Protein AF-A0AAD7XRR0-F1 (afdb_monomer_lite)

Sequence (196 aa):
MVDIEETHEAACRSGLSHYLEGDRVVFTRVGLLARGKCCGAGCRHCPYESVPAADPSFLVDTCVSPATVLFFSGGKDSFLALRKLQRQGRNVILLTTFDGNSRTIAHQEVDVEKVVRQATALGVGLVGVPLQRADGEGYVSRIRRGLECVRRRGVDVMALAFGDLHLADIKAWRDKDLAVLGLPLEYPIFHDTPGR

Secondary structure (DSSP, 8-state):
---HHHHHHHHHHTT-SEEEETTEEEE-HHHHHTTSS--SS--TT-TTT---TTS-EEEE----SSEEEEE--SSHHHHHHHHHHHHTT--EEEEEEEETTT-EETTTTEEHHHHHHHHHHHT--EEEEEE-SSS---HHHHHHHHHHHHHHTT--EEEEEE--SS-HHHHHHHHHHTGGG-S-EE-TTTT--S--

InterPro domains:
  IPR014729 Rossmann-like alpha/beta/alpha sandwich fold [G3DSA:3.40.50.620] (64-195)
  IPR040807 Protein of unknown function DUF5522 [PF17653] (7-50)
  IPR060003 Diphthamide synthase, N-terminal domain [PF01902] (69-176)

Foldseek 3Di:
DDDPVVVLVVCVVVLHQWDDDDPDTAGHCSVLVVVVDDPLPQHPHHVQPCPHLQAKAKLPPDADAQAEEEEDPPDPLSVVLVVLCVVVVGQYAYEFEAASPPCHGPPDRHHVVSVSVVCVVVVHIYMYQHDYPPPPDDPLNSVLRSVVNNVVVVYNHAAYEYSDAACVVVVVVCVPPNVVVVHHYHYSRHVPDPDD

Radius of gyration: 19.3 Å; chains: 1; bounding box: 39×37×67 Å

Organism: NCBI:txid2483200

Structure (mmCIF, N/CA/C/O backbone):
data_AF-A0AAD7XRR0-F1
#
_entry.id   AF-A0AAD7XRR0-F1
#
loop_
_atom_site.group_PDB
_atom_site.id
_atom_site.type_symbol
_atom_site.label_atom_id
_atom_site.label_alt_id
_atom_site.label_comp_id
_atom_site.label_asym_id
_atom_site.label_entity_id
_atom_site.label_seq_id
_atom_site.pdbx_PDB_ins_code
_atom_site.Cartn_x
_atom_site.Cartn_y
_atom_site.Cartn_z
_atom_site.occupancy
_atom_site.B_iso_or_equiv
_atom_site.auth_seq_id
_atom_site.auth_comp_id
_atom_site.auth_asym_id
_atom_site.auth_atom_id
_atom_site.pdbx_PDB_model_num
ATOM 1 N N . MET A 1 1 ? 10.191 -0.474 -41.203 1.00 54.53 1 MET A N 1
ATOM 2 C CA . MET A 1 1 ? 10.328 -0.378 -39.736 1.00 54.53 1 MET A CA 1
ATOM 3 C C . MET A 1 1 ? 9.714 -1.655 -39.191 1.00 54.53 1 MET A C 1
ATOM 5 O O . MET A 1 1 ? 8.591 -1.940 -39.577 1.00 54.53 1 MET A O 1
ATOM 9 N N . VAL A 1 2 ? 10.476 -2.488 -38.479 1.00 68.06 2 VAL A N 1
ATOM 10 C CA . VAL A 1 2 ? 9.957 -3.761 -37.947 1.00 68.06 2 VAL A CA 1
ATOM 11 C C . VAL A 1 2 ? 8.970 -3.433 -36.834 1.00 68.06 2 VAL A C 1
ATOM 13 O O . VAL A 1 2 ? 9.317 -2.666 -35.935 1.00 68.06 2 VAL A O 1
ATOM 16 N N . ASP A 1 3 ? 7.754 -3.967 -36.917 1.00 86.31 3 ASP A N 1
ATOM 17 C CA . ASP A 1 3 ? 6.781 -3.837 -35.840 1.00 86.31 3 ASP A CA 1
ATOM 18 C C . ASP A 1 3 ? 7.238 -4.712 -34.665 1.00 86.31 3 ASP A C 1
ATOM 20 O O . ASP A 1 3 ? 7.289 -5.946 -34.735 1.00 86.31 3 ASP A O 1
ATOM 24 N N . ILE A 1 4 ? 7.659 -4.035 -33.599 1.00 86.69 4 ILE A N 1
ATOM 25 C CA . ILE A 1 4 ? 8.152 -4.648 -32.366 1.00 86.69 4 ILE A CA 1
ATOM 26 C C . ILE A 1 4 ? 7.065 -5.522 -31.737 1.00 86.69 4 ILE A C 1
ATOM 28 O O . ILE A 1 4 ? 7.378 -6.602 -31.237 1.00 86.69 4 ILE A O 1
ATOM 32 N N . GLU A 1 5 ? 5.809 -5.080 -31.782 1.00 84.81 5 GLU A N 1
ATOM 33 C CA . GLU A 1 5 ? 4.691 -5.776 -31.154 1.00 84.81 5 GLU A CA 1
ATOM 34 C C . GLU A 1 5 ? 4.333 -7.035 -31.943 1.00 84.81 5 GLU A C 1
ATOM 36 O O . GLU A 1 5 ? 4.194 -8.117 -31.375 1.00 84.81 5 GLU A O 1
ATOM 41 N N . GLU A 1 6 ? 4.296 -6.938 -33.272 1.00 92.38 6 GLU A N 1
ATOM 42 C CA . GLU A 1 6 ? 4.045 -8.095 -34.132 1.00 92.38 6 GLU A CA 1
ATOM 43 C C . GLU A 1 6 ? 5.146 -9.158 -33.993 1.00 92.38 6 GLU A C 1
ATOM 45 O O . GLU A 1 6 ? 4.861 -10.356 -33.874 1.00 92.38 6 GLU A O 1
ATOM 50 N N . THR A 1 7 ? 6.408 -8.720 -33.939 1.00 93.06 7 THR A N 1
ATOM 51 C CA . THR A 1 7 ? 7.570 -9.602 -33.753 1.00 93.06 7 THR A CA 1
ATOM 52 C C . THR A 1 7 ? 7.526 -10.287 -32.389 1.00 93.06 7 THR A C 1
ATOM 54 O O . THR A 1 7 ? 7.745 -11.499 -32.286 1.00 93.06 7 THR A O 1
ATOM 57 N N . HIS A 1 8 ? 7.193 -9.531 -31.341 1.00 92.25 8 HIS A N 1
ATOM 58 C CA . HIS A 1 8 ? 7.018 -10.059 -29.996 1.00 92.25 8 HIS A CA 1
ATOM 59 C C . HIS A 1 8 ? 5.907 -11.115 -29.943 1.00 92.25 8 HIS A C 1
ATOM 61 O O . HIS A 1 8 ? 6.114 -12.216 -29.425 1.00 92.25 8 HIS A O 1
ATOM 67 N N . GLU A 1 9 ? 4.738 -10.804 -30.501 1.00 92.38 9 GLU A N 1
ATOM 68 C CA . GLU A 1 9 ? 3.588 -11.700 -30.526 1.00 92.38 9 GLU A CA 1
ATOM 69 C C . GLU A 1 9 ? 3.867 -12.979 -31.324 1.00 92.38 9 GLU A C 1
ATOM 71 O O . GLU A 1 9 ? 3.506 -14.075 -30.889 1.00 92.38 9 GLU A O 1
ATOM 76 N N . ALA A 1 10 ? 4.571 -12.884 -32.454 1.00 94.69 10 ALA A N 1
ATOM 77 C CA . ALA A 1 10 ? 4.990 -14.047 -33.234 1.00 94.69 10 ALA A CA 1
ATOM 78 C C . ALA A 1 10 ? 5.954 -14.958 -32.452 1.00 94.69 10 ALA A C 1
ATOM 80 O O . ALA A 1 10 ? 5.784 -16.183 -32.446 1.00 94.69 10 ALA A O 1
ATOM 81 N N . ALA A 1 11 ? 6.920 -14.371 -31.740 1.00 94.75 11 ALA A N 1
ATOM 82 C CA . ALA A 1 11 ? 7.848 -15.114 -30.893 1.00 94.75 11 ALA A CA 1
ATOM 83 C C . ALA A 1 11 ? 7.123 -15.800 -29.722 1.00 94.75 11 ALA A C 1
ATOM 85 O O . ALA A 1 11 ? 7.401 -16.961 -29.418 1.00 94.75 11 ALA A O 1
ATOM 86 N N . CYS A 1 12 ? 6.140 -15.127 -29.115 1.00 91.56 12 CYS A N 1
ATOM 87 C CA . CYS A 1 12 ? 5.323 -15.693 -28.042 1.00 91.56 12 CYS A CA 1
ATOM 88 C C . CYS A 1 12 ? 4.423 -16.834 -28.522 1.00 91.56 12 CYS A C 1
ATOM 90 O O . CYS A 1 12 ? 4.375 -17.873 -27.865 1.00 91.56 12 CYS A O 1
ATOM 92 N N . ARG A 1 13 ? 3.755 -16.686 -29.676 1.00 95.62 13 ARG A N 1
ATOM 93 C CA . ARG A 1 13 ? 2.960 -17.766 -30.291 1.00 95.62 13 ARG A CA 1
ATOM 94 C C . ARG A 1 13 ? 3.806 -18.996 -30.609 1.00 95.62 13 ARG A C 1
ATOM 96 O O . ARG A 1 13 ? 3.322 -20.114 -30.495 1.00 95.62 13 ARG A O 1
ATOM 103 N N . SER A 1 14 ? 5.069 -18.780 -30.962 1.00 96.06 14 SER A N 1
ATOM 104 C CA . SER A 1 14 ? 6.036 -19.846 -31.241 1.00 96.06 14 SER A CA 1
ATOM 105 C C . SER A 1 14 ? 6.684 -20.434 -29.978 1.00 96.06 14 SER A C 1
ATOM 107 O O . SER A 1 14 ? 7.539 -21.309 -30.082 1.00 96.06 14 SER A O 1
ATOM 109 N N . GLY A 1 15 ? 6.321 -19.952 -28.783 1.00 93.94 15 GLY A N 1
ATOM 110 C CA . GLY A 1 15 ? 6.866 -20.430 -27.509 1.00 93.94 15 GLY A CA 1
ATOM 111 C C . GLY A 1 15 ? 8.336 -20.069 -27.265 1.00 93.94 15 GLY A C 1
ATOM 112 O O . GLY A 1 15 ? 8.966 -20.630 -26.370 1.00 93.94 15 GLY A O 1
ATOM 113 N N . LEU A 1 16 ? 8.906 -19.141 -28.039 1.00 96.06 16 LEU A N 1
ATOM 114 C CA . LEU A 1 16 ? 10.298 -18.728 -27.883 1.00 96.06 16 LEU A CA 1
ATOM 115 C C . LEU A 1 16 ? 10.475 -17.914 -26.603 1.00 96.06 16 LEU A C 1
ATOM 117 O O . LEU A 1 16 ? 9.620 -17.101 -26.255 1.00 96.06 16 LEU A O 1
ATOM 121 N N . SER A 1 17 ? 11.612 -18.081 -25.923 1.00 93.12 17 SER A N 1
ATOM 122 C CA . SER A 1 17 ? 11.943 -17.317 -24.711 1.00 93.12 17 SER A CA 1
ATOM 123 C C . SER A 1 17 ? 12.489 -15.911 -24.999 1.00 93.12 17 SER A C 1
ATOM 125 O O . SER A 1 17 ? 12.484 -15.050 -24.118 1.00 93.12 17 SER A O 1
ATOM 127 N N . HIS A 1 18 ? 12.964 -15.667 -26.220 1.00 93.94 18 HIS A N 1
ATOM 128 C CA . HIS A 1 18 ? 13.522 -14.396 -26.678 1.00 93.94 18 HIS A CA 1
ATOM 129 C C . HIS A 1 18 ? 13.483 -14.300 -28.211 1.00 93.94 18 HIS A C 1
ATOM 131 O O . HIS A 1 18 ? 13.309 -15.309 -28.893 1.00 93.94 18 HIS A O 1
ATOM 137 N N . TYR A 1 19 ? 13.672 -13.093 -28.740 1.00 93.81 19 TYR A N 1
ATOM 138 C CA . TYR A 1 19 ? 13.934 -12.816 -30.154 1.00 93.81 19 TYR A CA 1
ATOM 139 C C . TYR A 1 19 ? 15.074 -11.796 -30.292 1.00 93.81 19 TYR A C 1
ATOM 141 O O . TYR A 1 19 ? 15.467 -11.157 -29.312 1.00 93.81 19 TYR A O 1
ATOM 149 N N . LEU A 1 20 ? 15.632 -11.671 -31.499 1.00 92.62 20 LEU A N 1
ATOM 150 C CA . LEU A 1 20 ? 16.696 -10.712 -31.795 1.00 92.62 20 LEU A CA 1
ATOM 151 C C . LEU A 1 20 ? 16.113 -9.428 -32.393 1.00 92.62 20 LEU A C 1
ATOM 153 O O . LEU A 1 20 ? 15.348 -9.475 -33.354 1.00 92.62 20 LEU A O 1
ATOM 157 N N . GLU A 1 21 ? 16.503 -8.284 -31.837 1.00 88.94 21 GLU A N 1
ATOM 158 C CA . GLU A 1 21 ? 16.214 -6.946 -32.360 1.00 88.94 21 GLU A CA 1
ATOM 159 C C . GLU A 1 21 ? 17.556 -6.272 -32.678 1.00 88.94 21 GLU A C 1
ATOM 161 O O . GLU A 1 21 ? 18.181 -5.658 -31.812 1.00 88.94 21 GLU A O 1
ATOM 166 N N . GLY A 1 22 ? 18.042 -6.446 -33.911 1.00 87.62 22 GLY A N 1
ATOM 167 C CA . GLY A 1 22 ? 19.401 -6.043 -34.278 1.00 87.62 22 GLY A CA 1
ATOM 168 C C . GLY A 1 22 ? 20.449 -6.865 -33.522 1.00 87.62 22 GLY A C 1
ATOM 169 O O . GLY A 1 22 ? 20.475 -8.088 -33.627 1.00 87.62 22 GLY A O 1
ATOM 170 N N . ASP A 1 23 ? 21.300 -6.192 -32.752 1.00 90.19 23 ASP A N 1
ATOM 171 C CA . ASP A 1 23 ? 22.326 -6.781 -31.883 1.00 90.19 23 ASP A CA 1
ATOM 172 C C . ASP A 1 23 ? 21.809 -7.132 -30.473 1.00 90.19 23 ASP A C 1
ATOM 174 O O . ASP A 1 23 ? 22.552 -7.664 -29.646 1.00 90.19 23 ASP A O 1
ATOM 178 N N . ARG A 1 24 ? 20.533 -6.850 -30.180 1.00 84.19 24 ARG A N 1
ATOM 179 C CA . ARG A 1 24 ? 19.939 -7.043 -28.852 1.00 84.19 24 ARG A CA 1
ATOM 180 C C . ARG A 1 24 ? 19.162 -8.346 -28.757 1.00 84.19 24 ARG A C 1
ATOM 182 O O . ARG A 1 24 ? 18.397 -8.701 -29.650 1.00 84.19 24 ARG A O 1
ATOM 189 N N . VAL A 1 25 ? 19.275 -8.998 -27.602 1.00 89.75 25 VAL A N 1
ATOM 190 C CA . VAL A 1 25 ? 18.394 -10.098 -27.196 1.00 89.75 25 VAL A CA 1
ATOM 191 C C . VAL A 1 25 ? 17.219 -9.523 -26.409 1.00 89.75 25 VAL A C 1
ATOM 193 O O . VAL A 1 25 ? 17.406 -8.966 -25.326 1.00 89.75 25 VAL A O 1
ATOM 196 N N . VAL A 1 26 ? 16.003 -9.679 -26.928 1.00 90.00 26 VAL A N 1
ATOM 197 C CA . VAL A 1 26 ? 14.773 -9.219 -26.276 1.00 90.00 26 VAL A CA 1
ATOM 198 C C . VAL A 1 26 ? 14.002 -10.422 -25.749 1.00 90.00 26 VAL A C 1
ATOM 200 O O . VAL A 1 26 ? 13.562 -11.277 -26.513 1.00 90.00 26 VAL A O 1
ATOM 203 N N . PHE A 1 27 ? 13.832 -10.505 -24.428 1.00 91.31 27 PHE A N 1
ATOM 204 C CA . PHE A 1 27 ? 13.049 -11.579 -23.812 1.00 91.31 27 PHE A CA 1
ATOM 205 C C . PHE A 1 27 ? 11.555 -11.422 -24.113 1.00 91.31 27 PHE A C 1
ATOM 207 O O . PHE A 1 27 ? 10.995 -10.330 -24.009 1.00 91.31 27 PHE A O 1
ATOM 214 N N . THR A 1 28 ? 10.904 -12.533 -24.455 1.00 92.62 28 THR A N 1
ATOM 215 C CA . THR A 1 28 ? 9.456 -12.586 -24.673 1.00 92.62 28 THR A CA 1
ATOM 216 C C . THR A 1 28 ? 8.707 -12.689 -23.349 1.00 92.62 28 THR A C 1
ATOM 218 O O . THR A 1 28 ? 9.279 -13.050 -22.317 1.00 92.62 28 THR A O 1
ATOM 221 N N . ARG A 1 29 ? 7.387 -12.478 -23.377 1.00 87.56 29 ARG A N 1
ATOM 222 C CA . ARG A 1 29 ? 6.546 -12.677 -22.197 1.00 87.56 29 ARG A CA 1
ATOM 223 C C . ARG A 1 29 ? 6.593 -14.140 -21.741 1.00 87.56 29 ARG A C 1
ATOM 225 O O . ARG A 1 29 ? 6.636 -14.412 -20.552 1.00 87.56 29 ARG A O 1
ATOM 232 N N . VAL A 1 30 ? 6.689 -15.086 -22.678 1.00 88.81 30 VAL A N 1
ATOM 233 C CA . VAL A 1 30 ? 6.823 -16.523 -22.389 1.00 88.81 30 VAL A CA 1
ATOM 234 C C . VAL A 1 30 ? 8.139 -16.819 -21.664 1.00 88.81 30 VAL A C 1
ATOM 236 O O . VAL A 1 30 ? 8.142 -17.466 -20.618 1.00 88.81 30 VAL A O 1
ATOM 239 N N . GLY A 1 31 ? 9.260 -16.297 -22.170 1.00 89.50 31 GLY A N 1
ATOM 240 C CA . GLY A 1 31 ? 10.571 -16.489 -21.546 1.00 89.50 31 GLY A CA 1
ATOM 241 C C . GLY A 1 31 ? 10.688 -15.827 -20.179 1.00 89.50 31 GLY A C 1
ATOM 242 O O . GLY A 1 31 ? 11.359 -16.347 -19.290 1.00 89.50 31 GLY A O 1
ATOM 243 N N . LEU A 1 32 ? 10.013 -14.695 -19.993 1.00 85.25 32 LEU A N 1
ATOM 244 C CA . LEU A 1 32 ? 9.938 -14.023 -18.705 1.00 85.25 32 LEU A CA 1
ATOM 245 C C . LEU A 1 32 ? 9.046 -14.794 -17.723 1.00 85.25 32 LEU A C 1
ATOM 247 O O . LEU A 1 32 ? 9.486 -14.985 -16.595 1.00 85.25 32 LEU A O 1
ATOM 251 N N . LEU A 1 33 ? 7.882 -15.316 -18.142 1.00 80.25 33 LEU A N 1
ATOM 252 C CA . LEU A 1 33 ? 6.983 -16.131 -17.304 1.00 80.25 33 LEU A CA 1
ATOM 253 C C . LEU A 1 33 ? 7.680 -17.372 -16.737 1.00 80.25 33 LEU A C 1
ATOM 255 O O . LEU A 1 33 ? 7.467 -17.725 -15.576 1.00 80.25 33 LEU A O 1
ATOM 259 N N . ALA A 1 34 ? 8.546 -18.005 -17.532 1.00 82.19 34 ALA A N 1
ATOM 260 C CA . ALA A 1 34 ? 9.306 -19.184 -17.119 1.00 82.19 34 ALA A CA 1
ATOM 261 C C . ALA A 1 34 ? 10.254 -18.922 -15.931 1.00 82.19 34 ALA A C 1
ATOM 263 O O . ALA A 1 34 ? 10.663 -19.860 -15.252 1.00 82.19 34 ALA A O 1
ATOM 264 N N . ARG A 1 35 ? 10.599 -17.659 -15.645 1.00 79.69 35 ARG A N 1
ATOM 265 C CA . ARG A 1 35 ? 11.464 -17.289 -14.509 1.00 79.69 35 ARG A CA 1
ATOM 266 C C . ARG A 1 35 ? 10.737 -17.296 -13.167 1.00 79.69 35 ARG A C 1
ATOM 268 O O . ARG A 1 35 ? 11.386 -17.220 -12.128 1.00 79.69 35 ARG A O 1
ATOM 275 N N . GLY A 1 36 ? 9.409 -17.308 -13.178 1.00 66.75 36 GLY A N 1
ATOM 276 C CA . GLY A 1 36 ? 8.562 -17.208 -11.989 1.00 66.75 36 GLY A CA 1
ATOM 277 C C . GLY A 1 36 ? 8.575 -15.853 -11.259 1.00 66.75 36 GLY A C 1
ATOM 278 O O . GLY A 1 36 ? 7.815 -15.704 -10.308 1.00 66.75 36 GLY A O 1
ATOM 279 N N . LYS A 1 37 ? 9.399 -14.866 -11.660 1.00 63.06 37 LYS A N 1
ATOM 280 C CA . LYS A 1 37 ? 9.492 -13.546 -11.004 1.00 63.06 37 LYS A CA 1
ATOM 281 C C . LYS A 1 37 ? 9.988 -12.412 -11.914 1.00 63.06 37 LYS A C 1
ATOM 283 O O . LYS A 1 37 ? 10.793 -12.633 -12.821 1.00 63.06 37 LYS A O 1
ATOM 288 N N . CYS A 1 38 ? 9.570 -11.178 -11.609 1.00 69.38 38 CYS A N 1
ATOM 289 C CA . CYS A 1 38 ? 10.076 -9.947 -12.229 1.00 69.38 38 CYS A CA 1
ATOM 290 C C . CYS A 1 38 ? 11.430 -9.534 -11.623 1.00 69.38 38 CYS A C 1
ATOM 292 O O . CYS A 1 38 ? 11.576 -9.502 -10.404 1.00 69.38 38 CYS A O 1
ATOM 294 N N . CYS A 1 39 ? 12.410 -9.173 -12.461 1.00 64.06 39 CYS A N 1
ATOM 295 C CA . CYS A 1 39 ? 13.724 -8.687 -12.015 1.00 64.06 39 CYS A CA 1
ATOM 296 C C . CYS A 1 39 ? 13.802 -7.164 -11.804 1.00 64.06 39 CYS A C 1
ATOM 298 O O . CYS A 1 39 ? 14.831 -6.674 -11.357 1.00 64.06 39 CYS A O 1
ATOM 300 N N . GLY A 1 40 ? 12.755 -6.409 -12.155 1.00 55.25 40 GLY A N 1
ATOM 301 C CA . GLY A 1 40 ? 12.719 -4.949 -11.996 1.00 55.25 40 GLY A CA 1
ATOM 302 C C . GLY A 1 40 ? 13.458 -4.145 -13.073 1.00 55.25 40 GLY A C 1
ATOM 303 O O . GLY A 1 40 ? 13.475 -2.924 -13.000 1.00 55.25 40 GLY A O 1
ATOM 304 N N . ALA A 1 41 ? 14.007 -4.786 -14.109 1.00 64.56 41 ALA A N 1
ATOM 305 C CA . ALA A 1 41 ? 14.789 -4.115 -15.155 1.00 64.56 41 ALA A CA 1
ATOM 306 C C . ALA A 1 41 ? 13.961 -3.296 -16.176 1.00 64.56 41 ALA A C 1
ATOM 308 O O . ALA A 1 41 ? 14.513 -2.833 -17.169 1.00 64.56 41 ALA A O 1
ATOM 309 N N . GLY A 1 42 ? 12.644 -3.146 -15.977 1.00 64.75 42 GLY A N 1
ATOM 310 C CA . GLY A 1 42 ? 11.781 -2.363 -16.874 1.00 64.75 42 GLY A CA 1
ATOM 311 C C . GLY A 1 42 ? 11.630 -2.957 -18.280 1.00 64.75 42 GLY A C 1
ATOM 312 O O . GLY A 1 42 ? 11.641 -2.228 -19.268 1.00 64.75 42 GLY A O 1
ATOM 313 N N . CYS A 1 43 ? 11.532 -4.286 -18.394 1.00 75.00 43 CYS A N 1
ATOM 314 C CA . CYS A 1 43 ? 11.428 -4.962 -19.688 1.00 75.00 43 CYS A CA 1
ATOM 315 C C . CYS A 1 43 ? 10.146 -4.570 -20.442 1.00 75.00 43 CYS A C 1
ATOM 317 O O . CYS A 1 43 ? 9.059 -4.605 -19.870 1.00 75.00 43 CYS A O 1
ATOM 319 N N . ARG A 1 44 ? 10.278 -4.295 -21.749 1.00 75.75 44 ARG A N 1
ATOM 320 C CA . ARG A 1 44 ? 9.196 -3.836 -22.643 1.00 75.75 44 ARG A CA 1
ATOM 321 C C . ARG A 1 44 ? 7.962 -4.751 -22.670 1.00 75.75 44 ARG A C 1
ATOM 323 O O . ARG A 1 44 ? 6.856 -4.255 -22.818 1.00 75.75 44 ARG A O 1
ATOM 330 N N . HIS A 1 45 ? 8.148 -6.060 -22.496 1.00 78.62 45 HIS A N 1
ATOM 331 C CA . HIS A 1 45 ? 7.074 -7.056 -22.582 1.00 78.62 45 HIS A CA 1
ATOM 332 C C . HIS A 1 45 ? 7.023 -7.981 -21.360 1.00 78.62 45 HIS A C 1
ATOM 334 O O . HIS A 1 45 ? 6.910 -9.206 -21.481 1.00 78.62 45 HIS A O 1
ATOM 340 N N . CYS A 1 46 ? 7.197 -7.416 -20.164 1.00 78.44 46 CYS A N 1
ATOM 341 C CA . CYS A 1 46 ? 7.133 -8.208 -18.946 1.00 78.44 46 CYS A CA 1
ATOM 342 C C . CYS A 1 46 ? 5.702 -8.741 -18.720 1.00 78.44 46 CYS A C 1
ATOM 344 O O . CYS A 1 46 ? 4.759 -7.956 -18.679 1.00 78.44 46 CYS A O 1
ATOM 346 N N . PRO A 1 47 ? 5.529 -10.060 -18.546 1.00 72.00 47 PRO A N 1
ATOM 347 C CA . PRO A 1 47 ? 4.231 -10.692 -18.305 1.00 72.00 47 PRO A CA 1
ATOM 348 C C . PRO A 1 47 ? 3.766 -10.537 -16.858 1.00 72.00 47 PRO A C 1
ATOM 350 O O . PRO A 1 47 ? 2.577 -10.594 -16.572 1.00 72.00 47 PRO A O 1
ATOM 353 N N . TYR A 1 48 ? 4.719 -10.398 -15.934 1.00 66.00 48 TYR A N 1
ATOM 354 C CA . TYR A 1 48 ? 4.441 -9.917 -14.595 1.00 66.00 48 TYR A CA 1
ATOM 355 C C . TYR A 1 48 ? 4.113 -8.465 -14.804 1.00 66.00 48 TYR A C 1
ATOM 357 O O . TYR A 1 48 ? 5.039 -7.774 -15.231 1.00 66.00 48 TYR A O 1
ATOM 365 N N . GLU A 1 49 ? 2.848 -8.076 -14.596 1.00 52.94 49 GLU A N 1
ATOM 366 C CA . GLU A 1 49 ? 2.346 -6.714 -14.793 1.00 52.94 49 GLU A CA 1
ATOM 367 C C . GLU A 1 49 ? 3.471 -5.723 -14.499 1.00 52.94 49 GLU A C 1
ATOM 369 O O . GLU A 1 49 ? 3.808 -5.448 -13.344 1.00 52.94 49 GLU A O 1
ATOM 374 N N . SER A 1 50 ? 4.162 -5.301 -15.565 1.00 46.50 50 SER A N 1
ATOM 375 C CA . SER A 1 50 ? 5.302 -4.404 -15.473 1.00 46.50 50 SER A CA 1
ATOM 376 C C . SER A 1 50 ? 4.702 -3.051 -15.283 1.00 46.50 50 SER A C 1
ATOM 378 O O . SER A 1 50 ? 4.613 -2.246 -16.207 1.00 46.50 50 SER A O 1
ATOM 380 N N . VAL A 1 51 ? 4.249 -2.808 -14.071 1.00 43.84 51 VAL A N 1
ATOM 381 C CA . VAL A 1 51 ? 4.073 -1.441 -13.673 1.00 43.84 51 VAL A CA 1
ATOM 382 C C . VAL A 1 51 ? 5.494 -0.917 -13.545 1.00 43.84 51 VAL A C 1
ATOM 384 O O . VAL A 1 51 ? 6.330 -1.589 -12.922 1.00 43.84 51 VAL A O 1
ATOM 387 N N . PRO A 1 52 ? 5.827 0.180 -14.249 1.00 48.84 52 PRO A N 1
ATOM 388 C CA . PRO A 1 52 ? 7.146 0.778 -14.180 1.00 48.84 52 PRO A CA 1
ATOM 389 C C . PRO A 1 52 ? 7.615 0.776 -12.728 1.00 48.84 52 PRO A C 1
ATOM 391 O O . PRO A 1 52 ? 6.810 1.029 -11.834 1.00 48.84 52 PRO A O 1
ATOM 394 N N . ALA A 1 53 ? 8.905 0.557 -12.469 1.00 54.12 53 ALA A N 1
ATOM 395 C CA . ALA A 1 53 ? 9.465 0.727 -11.121 1.00 54.12 53 ALA A CA 1
ATOM 396 C C . ALA A 1 53 ? 9.143 2.115 -10.508 1.00 54.12 53 ALA A C 1
ATOM 398 O O . ALA A 1 53 ? 9.366 2.337 -9.321 1.00 54.12 53 ALA A O 1
ATOM 399 N N . ALA A 1 54 ? 8.612 3.027 -11.328 1.00 60.72 54 ALA A N 1
ATOM 400 C CA . ALA A 1 54 ? 8.092 4.327 -10.982 1.00 60.72 54 ALA A CA 1
ATOM 401 C C . ALA A 1 54 ? 6.608 4.376 -10.567 1.00 60.72 54 ALA A C 1
ATOM 403 O O . ALA A 1 54 ? 6.276 5.357 -9.929 1.00 60.72 54 ALA A O 1
ATOM 404 N N . ASP A 1 55 ? 5.708 3.426 -10.857 1.00 77.12 55 ASP A N 1
ATOM 405 C CA . ASP A 1 55 ? 4.254 3.661 -10.717 1.00 77.12 55 ASP A CA 1
ATOM 406 C C . ASP A 1 55 ? 3.526 2.678 -9.770 1.00 77.12 55 ASP A C 1
ATOM 408 O O . ASP A 1 55 ? 3.912 1.512 -9.658 1.00 77.12 55 ASP A O 1
ATOM 412 N N . PRO A 1 56 ? 2.456 3.113 -9.070 1.00 86.94 56 PRO A N 1
ATOM 413 C CA . PRO A 1 56 ? 1.662 2.222 -8.222 1.00 86.94 56 PRO A CA 1
ATOM 414 C C . PRO A 1 56 ? 0.834 1.175 -8.974 1.00 86.94 56 PRO A C 1
ATOM 416 O O . PRO A 1 56 ? 0.275 1.461 -10.035 1.00 86.94 56 PRO A O 1
ATOM 419 N N . SER A 1 57 ? 0.698 -0.018 -8.386 1.00 85.94 57 SER A N 1
ATOM 420 C CA . SER A 1 57 ? 0.014 -1.168 -9.002 1.00 85.94 57 SER A CA 1
ATOM 421 C C . SER A 1 57 ? 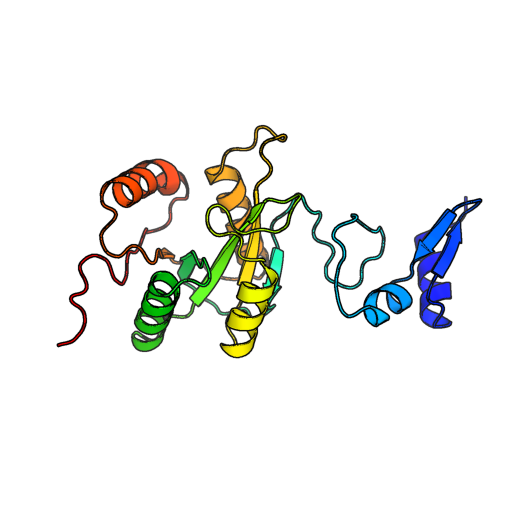-0.505 -2.208 -8.032 1.00 85.94 57 SER A C 1
ATOM 423 O O . SER A 1 57 ? -0.031 -2.287 -6.904 1.00 85.94 57 SER A O 1
ATOM 425 N N . PHE A 1 58 ? -1.434 -3.051 -8.485 1.00 86.06 58 PHE A N 1
ATOM 426 C CA . PHE A 1 58 ? -1.804 -4.250 -7.744 1.00 86.06 58 PHE A CA 1
ATOM 427 C C . PHE A 1 58 ? -0.694 -5.302 -7.855 1.00 86.06 58 PHE A C 1
ATOM 429 O O . PHE A 1 58 ? -0.314 -5.723 -8.938 1.00 86.06 58 PHE A O 1
ATOM 436 N N . LEU A 1 59 ? -0.168 -5.722 -6.708 1.00 85.94 59 LEU A N 1
ATOM 437 C CA . LEU A 1 59 ? 0.757 -6.846 -6.572 1.00 85.94 59 LEU A CA 1
ATOM 438 C C . LEU A 1 59 ? 0.020 -8.152 -6.230 1.00 85.94 59 LEU A C 1
ATOM 440 O O . LEU A 1 59 ? 0.563 -9.234 -6.434 1.00 85.94 59 LEU A O 1
ATOM 444 N N . VAL A 1 60 ? -1.204 -8.044 -5.701 1.00 86.31 60 VAL A N 1
ATOM 445 C CA . VAL A 1 60 ? -2.168 -9.143 -5.545 1.00 86.31 60 VAL A CA 1
ATOM 446 C C . VAL A 1 60 ? -3.520 -8.624 -6.017 1.00 86.31 60 VAL A C 1
ATOM 448 O O . VAL A 1 60 ? -4.088 -7.731 -5.384 1.00 86.31 60 VAL A O 1
ATOM 451 N N . ASP A 1 61 ? -4.011 -9.157 -7.134 1.00 85.00 61 ASP A N 1
ATOM 452 C CA . ASP A 1 61 ? -5.188 -8.635 -7.836 1.00 85.00 61 ASP A CA 1
ATOM 453 C C . ASP A 1 61 ? -6.509 -9.206 -7.293 1.00 85.00 61 ASP A C 1
ATOM 455 O O . ASP A 1 61 ? -7.241 -9.927 -7.968 1.00 85.00 61 ASP A O 1
ATOM 459 N N . THR A 1 62 ? -6.802 -8.883 -6.033 1.00 85.69 62 THR A N 1
ATOM 460 C CA . THR A 1 62 ? -8.106 -9.138 -5.411 1.00 85.69 62 THR A CA 1
ATOM 461 C C . THR A 1 62 ? -8.756 -7.802 -5.083 1.00 85.69 62 THR A C 1
ATOM 463 O O . THR A 1 62 ? -8.272 -7.064 -4.227 1.00 85.69 62 THR A O 1
ATOM 466 N N . CYS A 1 63 ? -9.870 -7.481 -5.736 1.00 85.06 63 CYS A N 1
ATOM 467 C CA . CYS A 1 63 ? -10.596 -6.236 -5.495 1.00 85.06 63 CYS A CA 1
ATOM 468 C C . CYS A 1 63 ? -11.892 -6.489 -4.717 1.00 85.06 63 CYS A C 1
ATOM 470 O O . CYS A 1 63 ? -12.632 -7.428 -4.999 1.00 85.06 63 CYS A O 1
ATOM 472 N N . VAL A 1 64 ? -12.176 -5.611 -3.757 1.00 91.25 64 VAL A N 1
ATOM 473 C CA . VAL A 1 64 ? -13.428 -5.561 -2.990 1.00 91.25 64 VAL A CA 1
ATOM 474 C C . VAL A 1 64 ? -13.917 -4.116 -2.953 1.00 91.25 64 VAL A C 1
ATOM 476 O O . VAL A 1 64 ? -13.100 -3.198 -2.961 1.00 91.25 64 VAL A O 1
ATOM 479 N N . SER A 1 65 ? -15.232 -3.903 -2.934 1.00 94.31 65 SER A N 1
ATOM 480 C CA . SER A 1 65 ? -15.838 -2.566 -2.901 1.00 94.31 65 SER A CA 1
ATOM 481 C C . SER A 1 65 ? -17.121 -2.578 -2.056 1.00 94.31 65 SER A C 1
ATOM 483 O O . SER A 1 65 ? -17.861 -3.563 -2.123 1.00 94.31 65 SER A O 1
ATOM 485 N N . PRO A 1 66 ? -17.402 -1.532 -1.256 1.00 97.12 66 PRO A N 1
ATOM 486 C CA . PRO A 1 66 ? -16.474 -0.458 -0.877 1.00 97.12 66 PRO A CA 1
ATOM 487 C C . PRO A 1 66 ? -15.310 -1.015 -0.039 1.00 97.12 66 PRO A C 1
ATOM 489 O O . PRO A 1 66 ? -15.418 -2.132 0.467 1.00 97.12 66 PRO A O 1
ATOM 492 N N . ALA A 1 67 ? -14.207 -0.277 0.117 1.00 97.75 67 ALA A N 1
ATOM 493 C CA . ALA A 1 67 ? -13.033 -0.751 0.859 1.00 97.75 67 ALA A CA 1
ATOM 494 C C . ALA A 1 67 ? -12.358 0.323 1.725 1.00 97.75 67 ALA A C 1
ATOM 496 O O . ALA A 1 67 ? -12.245 1.490 1.343 1.00 97.75 67 ALA A O 1
ATOM 497 N N . THR A 1 68 ? -11.827 -0.106 2.873 1.00 98.25 68 THR A N 1
ATOM 498 C CA . THR A 1 68 ? -10.792 0.628 3.614 1.00 98.25 68 THR A CA 1
ATOM 499 C C . THR A 1 68 ? -9.420 0.236 3.059 1.00 98.25 68 THR A C 1
ATOM 501 O O . THR A 1 68 ? -9.117 -0.953 2.930 1.00 98.25 68 THR A O 1
ATOM 504 N N . VAL A 1 69 ? -8.564 1.216 2.760 1.00 98.25 69 VAL A N 1
ATOM 505 C CA . VAL A 1 69 ? -7.176 0.961 2.347 1.00 98.25 69 VAL A CA 1
ATOM 506 C C . VAL A 1 69 ? -6.279 0.944 3.582 1.00 98.25 69 VAL A C 1
ATOM 508 O O . VAL A 1 69 ? -6.099 1.970 4.233 1.00 98.25 69 VAL A O 1
ATOM 511 N N . LEU A 1 70 ? -5.715 -0.214 3.915 1.00 97.88 70 LEU A N 1
ATOM 512 C CA . LEU A 1 70 ? -4.841 -0.399 5.074 1.00 97.88 70 LEU A CA 1
ATOM 513 C C . LEU A 1 70 ? -3.368 -0.314 4.672 1.00 97.88 70 LEU A C 1
ATOM 515 O O . LEU A 1 70 ? -2.894 -1.102 3.854 1.00 97.88 70 LEU A O 1
ATOM 519 N N . PHE A 1 71 ? -2.617 0.573 5.320 1.00 96.00 71 PHE A N 1
ATOM 520 C CA . PHE A 1 71 ? -1.164 0.630 5.190 1.00 96.00 71 PHE A CA 1
ATOM 521 C C . PHE A 1 71 ? -0.526 -0.586 5.866 1.00 96.00 71 PHE A C 1
ATOM 523 O O . PHE A 1 71 ? -0.630 -0.771 7.082 1.00 96.00 71 PHE A O 1
ATOM 530 N N . PHE A 1 72 ? 0.138 -1.416 5.065 1.00 94.31 72 PHE A N 1
ATOM 531 C CA . PHE A 1 72 ? 0.601 -2.737 5.460 1.00 94.31 72 PHE A CA 1
ATOM 532 C C . PHE A 1 72 ? 2.103 -2.903 5.219 1.00 94.31 72 PHE A C 1
ATOM 534 O O . PHE A 1 72 ? 2.580 -2.903 4.083 1.00 94.31 72 PHE A O 1
ATOM 541 N N . SER A 1 73 ? 2.857 -3.055 6.308 1.00 88.62 73 SER A N 1
ATOM 542 C CA . SER A 1 73 ? 4.313 -3.254 6.278 1.00 88.62 73 SER A CA 1
ATOM 543 C C . SER A 1 73 ? 4.721 -4.728 6.311 1.00 88.62 73 SER A C 1
ATOM 545 O O . SER A 1 73 ? 5.897 -5.040 6.158 1.00 88.62 73 SER A O 1
ATOM 547 N N . GLY A 1 74 ? 3.770 -5.634 6.564 1.00 87.62 74 GLY A N 1
ATOM 548 C CA . GLY A 1 74 ? 4.043 -7.044 6.855 1.00 87.62 74 GLY A CA 1
ATOM 549 C C . GLY A 1 74 ? 4.406 -7.328 8.313 1.00 87.62 74 GLY A C 1
ATOM 550 O O . GLY A 1 74 ? 4.577 -8.490 8.685 1.00 87.62 74 GLY A O 1
ATOM 551 N N . GLY A 1 75 ? 4.497 -6.287 9.149 1.00 88.69 75 GLY A N 1
ATOM 552 C CA . GLY A 1 75 ? 4.744 -6.399 10.584 1.00 88.69 75 GLY A CA 1
ATOM 553 C C . GLY A 1 75 ? 3.484 -6.714 11.397 1.00 88.69 75 GLY A C 1
ATOM 554 O O . GLY A 1 75 ? 2.351 -6.542 10.933 1.00 88.69 75 GLY A O 1
ATOM 555 N N . LYS A 1 76 ? 3.695 -7.125 12.656 1.00 90.12 76 LYS A N 1
ATOM 556 C CA . LYS A 1 76 ? 2.636 -7.573 13.578 1.00 90.12 76 LYS A CA 1
ATOM 557 C C . LYS A 1 76 ? 1.498 -6.557 13.741 1.00 90.12 76 LYS A C 1
ATOM 559 O O . LYS A 1 76 ? 0.341 -6.953 13.738 1.00 90.12 76 LYS A O 1
ATOM 564 N N . ASP A 1 77 ? 1.805 -5.262 13.824 1.00 90.81 77 ASP A N 1
ATOM 565 C CA . ASP A 1 77 ? 0.797 -4.247 14.145 1.00 90.81 77 ASP A CA 1
ATOM 566 C C . ASP A 1 77 ? -0.135 -4.003 12.947 1.00 90.81 77 ASP A C 1
ATOM 568 O O . ASP A 1 77 ? -1.357 -4.011 13.085 1.00 90.81 77 ASP A O 1
ATOM 572 N N . SER A 1 78 ? 0.418 -3.936 11.730 1.00 92.00 78 SER A N 1
ATOM 573 C CA . SER A 1 78 ? -0.391 -3.893 10.503 1.00 92.00 78 SER A CA 1
ATOM 574 C C . SER A 1 78 ? -1.244 -5.153 10.312 1.00 92.00 78 SER A C 1
ATOM 576 O O . SER A 1 78 ? -2.382 -5.070 9.849 1.00 92.00 78 SER A O 1
ATOM 578 N N . PHE A 1 79 ? -0.745 -6.316 10.743 1.00 93.62 79 PHE A N 1
ATOM 579 C CA . PHE A 1 79 ? -1.512 -7.558 10.737 1.00 93.62 79 PHE A CA 1
ATOM 580 C C . PHE A 1 79 ? -2.652 -7.548 11.765 1.00 93.62 79 PHE A C 1
ATOM 582 O O . PHE A 1 79 ? -3.772 -7.942 11.446 1.00 93.62 79 PHE A O 1
ATOM 589 N N . LEU A 1 80 ? -2.413 -7.056 12.983 1.00 93.81 80 LEU A N 1
ATOM 590 C CA . LEU A 1 80 ? -3.457 -6.904 14.000 1.00 93.81 80 LEU A CA 1
ATOM 591 C C . LEU A 1 80 ? -4.545 -5.922 13.547 1.00 93.81 80 LEU A C 1
ATOM 593 O O . LEU A 1 80 ? -5.731 -6.220 13.697 1.00 93.81 80 LEU A O 1
ATOM 597 N N . ALA A 1 81 ? -4.161 -4.807 12.920 1.00 95.25 81 ALA A N 1
ATOM 598 C CA . ALA A 1 81 ? -5.103 -3.861 12.329 1.00 95.25 81 ALA A CA 1
ATOM 599 C C . ALA A 1 81 ? -5.958 -4.509 11.228 1.00 95.25 81 ALA A C 1
ATOM 601 O O . ALA A 1 81 ? -7.181 -4.361 11.245 1.00 95.25 81 ALA A O 1
ATOM 602 N N . LEU A 1 82 ? -5.347 -5.301 10.336 1.00 96.62 82 LEU A N 1
ATOM 603 C CA . LEU A 1 82 ? -6.075 -6.077 9.326 1.00 96.62 82 LEU A CA 1
ATOM 604 C C . LEU A 1 82 ? -7.101 -7.012 9.974 1.00 96.62 82 LEU A C 1
ATOM 606 O O . LEU A 1 82 ? -8.275 -6.999 9.607 1.00 96.62 82 LEU A O 1
ATOM 610 N N . ARG A 1 83 ? -6.681 -7.800 10.970 1.00 95.56 83 ARG A N 1
ATOM 611 C CA . ARG A 1 83 ? -7.565 -8.744 11.668 1.00 95.56 83 ARG A CA 1
ATOM 612 C C . ARG A 1 83 ? -8.714 -8.037 12.380 1.00 95.56 83 ARG A C 1
ATOM 614 O O . ARG A 1 83 ? -9.827 -8.560 12.378 1.00 95.56 83 ARG A O 1
ATOM 621 N N . LYS A 1 84 ? -8.475 -6.864 12.968 1.00 95.44 84 LYS A N 1
ATOM 622 C CA . LYS A 1 84 ? -9.516 -6.071 13.631 1.00 95.44 84 LYS A CA 1
ATOM 623 C C . LYS A 1 84 ? -10.558 -5.559 12.637 1.00 95.44 84 LYS A C 1
ATOM 625 O O . LYS A 1 84 ? -11.745 -5.775 12.865 1.00 95.44 84 LYS A O 1
ATOM 630 N N . LEU A 1 85 ? -10.121 -4.986 11.514 1.00 96.44 85 LEU A N 1
ATOM 631 C CA . LEU A 1 85 ? -11.012 -4.535 10.440 1.00 96.44 85 LEU A CA 1
ATOM 632 C C . LEU A 1 85 ? -11.839 -5.698 9.865 1.00 96.44 85 LEU A C 1
ATOM 634 O O . LEU A 1 85 ? -13.059 -5.595 9.752 1.00 96.44 85 LEU A O 1
ATOM 638 N N . GLN A 1 86 ? -11.206 -6.843 9.592 1.00 95.38 86 GLN A N 1
ATOM 639 C CA . GLN A 1 86 ? -11.901 -8.038 9.098 1.00 95.38 86 GLN A CA 1
ATOM 640 C C . GLN A 1 86 ? -12.960 -8.553 10.083 1.00 95.38 86 GLN A C 1
ATOM 642 O O . GLN A 1 86 ? -14.061 -8.914 9.675 1.00 95.38 86 GLN A O 1
ATOM 647 N N . ARG A 1 87 ? -12.670 -8.554 11.392 1.00 95.50 87 ARG A N 1
ATOM 648 C CA . ARG A 1 87 ? -13.642 -8.948 12.433 1.00 95.50 87 ARG A CA 1
ATOM 649 C C . ARG A 1 87 ? -14.840 -8.006 12.530 1.00 95.50 87 ARG A C 1
ATOM 651 O O . ARG A 1 87 ? -15.896 -8.430 12.981 1.00 95.50 87 ARG A O 1
ATOM 658 N N . GLN A 1 88 ? -14.681 -6.755 12.110 1.00 95.38 88 GLN A N 1
ATOM 659 C CA . GLN A 1 88 ? -15.765 -5.778 12.000 1.00 95.38 88 GLN A CA 1
ATOM 660 C C . GLN A 1 88 ? -16.542 -5.908 10.677 1.00 95.38 88 GLN A C 1
ATOM 662 O O . GLN A 1 88 ? -17.393 -5.072 10.389 1.00 95.38 88 GLN A O 1
ATOM 667 N N . GLY A 1 89 ? -16.244 -6.921 9.853 1.00 95.25 89 GLY A N 1
ATOM 668 C CA . GLY A 1 89 ? -16.875 -7.124 8.548 1.00 95.25 89 GLY A CA 1
ATOM 669 C C . GLY A 1 89 ? -16.435 -6.111 7.490 1.00 95.25 89 GLY A C 1
ATOM 670 O O . GLY A 1 89 ? -17.123 -5.936 6.488 1.00 95.25 89 GLY A O 1
ATOM 671 N N . ARG A 1 90 ? -15.314 -5.408 7.704 1.00 96.50 90 ARG A N 1
ATOM 672 C CA . ARG A 1 90 ? -14.809 -4.413 6.754 1.00 96.50 90 ARG A CA 1
ATOM 673 C C . ARG A 1 90 ? -14.079 -5.106 5.610 1.00 96.50 90 ARG A C 1
ATOM 675 O O . ARG A 1 90 ? -13.186 -5.924 5.828 1.00 96.50 90 ARG A O 1
ATOM 682 N N . ASN A 1 91 ? -14.414 -4.696 4.394 1.00 97.75 91 ASN A N 1
ATOM 683 C CA . ASN A 1 91 ? -13.625 -4.970 3.201 1.00 97.75 91 ASN A CA 1
ATOM 684 C C . ASN A 1 91 ? -12.319 -4.170 3.255 1.00 97.75 91 ASN A C 1
ATOM 686 O O . ASN A 1 91 ? -12.333 -2.965 3.527 1.00 97.75 91 ASN A O 1
ATOM 690 N N . VAL A 1 92 ? -11.196 -4.833 2.983 1.00 98.06 92 VAL A N 1
ATOM 691 C CA . VAL A 1 92 ? -9.864 -4.227 3.081 1.00 98.06 92 VAL A CA 1
ATOM 692 C C . VAL A 1 92 ? -9.073 -4.480 1.807 1.00 98.06 92 VAL A C 1
ATOM 694 O O . VAL A 1 92 ? -9.058 -5.595 1.291 1.00 98.06 92 VAL A O 1
ATOM 697 N N . ILE A 1 93 ? -8.374 -3.447 1.344 1.00 98.25 93 ILE A N 1
ATOM 698 C CA . ILE A 1 93 ? -7.279 -3.555 0.376 1.00 98.25 93 ILE A CA 1
ATOM 699 C C . ILE A 1 93 ? -6.009 -3.087 1.082 1.00 98.25 93 ILE A C 1
ATOM 701 O O . ILE A 1 93 ? -6.012 -2.073 1.777 1.00 98.25 93 ILE A O 1
ATOM 705 N N . LEU A 1 94 ? -4.920 -3.831 0.935 1.00 98.00 94 LEU A N 1
ATOM 706 C CA . LEU A 1 94 ? -3.627 -3.473 1.501 1.00 98.00 94 LEU A CA 1
ATOM 707 C C . LEU A 1 94 ? -2.906 -2.492 0.578 1.00 98.00 94 LEU A C 1
ATOM 709 O O . LEU A 1 94 ? -2.963 -2.615 -0.643 1.00 98.00 94 LEU A O 1
ATOM 713 N N . LEU A 1 95 ? -2.168 -1.556 1.162 1.00 96.75 95 LEU A N 1
ATOM 71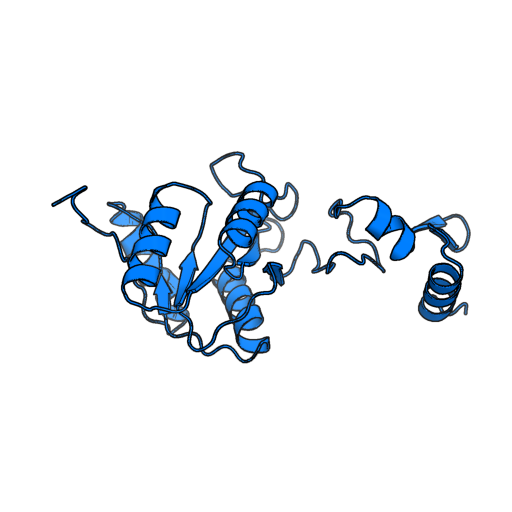4 C CA . LEU A 1 95 ? -1.225 -0.692 0.465 1.00 96.75 95 LEU A CA 1
ATOM 715 C C . LEU A 1 95 ? 0.136 -0.813 1.141 1.00 96.75 95 LEU A C 1
ATOM 717 O O . LEU A 1 95 ? 0.250 -0.619 2.351 1.00 96.75 95 LEU A O 1
ATOM 721 N N . THR A 1 96 ? 1.176 -1.106 0.368 1.00 93.19 96 THR A N 1
ATOM 722 C CA . THR A 1 96 ? 2.554 -1.146 0.864 1.00 93.19 96 THR A CA 1
ATOM 723 C C . THR A 1 96 ? 3.444 -0.204 0.069 1.00 93.19 96 THR A C 1
ATOM 725 O O . THR A 1 96 ? 3.354 -0.134 -1.157 1.00 93.19 96 THR A O 1
ATOM 728 N N . THR A 1 97 ? 4.304 0.535 0.766 1.00 90.25 97 THR A N 1
ATOM 729 C CA . THR A 1 97 ? 5.312 1.398 0.145 1.00 90.25 97 THR A CA 1
ATOM 730 C C . THR A 1 97 ? 6.677 0.726 0.188 1.00 90.25 97 THR A C 1
ATOM 732 O O . THR A 1 97 ? 7.073 0.221 1.238 1.00 90.25 97 THR A O 1
ATOM 735 N N . PHE A 1 98 ? 7.426 0.771 -0.907 1.00 84.69 98 PHE A N 1
ATOM 736 C CA . PHE A 1 98 ? 8.763 0.177 -0.998 1.00 84.69 98 PHE A CA 1
ATOM 737 C C . PHE A 1 98 ? 9.696 1.066 -1.818 1.00 84.69 98 PHE A C 1
ATOM 739 O O . PHE A 1 98 ? 9.239 1.852 -2.639 1.00 84.69 98 PHE A O 1
ATOM 746 N N . ASP A 1 99 ? 11.001 0.960 -1.608 1.00 76.06 99 ASP A N 1
ATOM 747 C CA . ASP A 1 99 ? 11.996 1.661 -2.415 1.00 76.06 99 ASP A CA 1
ATOM 748 C C . ASP A 1 99 ? 11.987 1.119 -3.853 1.00 76.06 99 ASP A C 1
ATOM 750 O O . ASP A 1 99 ? 12.155 -0.080 -4.076 1.00 76.06 99 ASP A O 1
ATOM 754 N N . GLY A 1 100 ? 11.775 1.990 -4.840 1.00 63.09 100 GLY A N 1
ATOM 755 C CA . GLY A 1 100 ? 11.583 1.583 -6.237 1.00 63.09 100 GLY A CA 1
ATOM 756 C C . GLY A 1 100 ? 12.801 0.901 -6.873 1.00 63.09 100 GLY A C 1
ATOM 757 O O . GLY A 1 100 ? 12.632 0.136 -7.821 1.00 63.09 100 GLY A O 1
ATOM 758 N N . ASN A 1 101 ? 14.006 1.131 -6.340 1.00 62.44 101 ASN A N 1
ATOM 759 C CA . ASN A 1 101 ? 15.253 0.591 -6.885 1.00 62.44 101 ASN A CA 1
ATOM 760 C C . ASN A 1 101 ? 15.593 -0.775 -6.277 1.00 62.44 101 ASN A C 1
ATOM 762 O O . ASN A 1 101 ? 15.915 -1.720 -6.991 1.00 62.44 101 ASN A O 1
ATOM 766 N N . SER A 1 102 ? 15.511 -0.881 -4.952 1.00 61.84 102 SER A N 1
ATOM 767 C CA . SER A 1 102 ? 15.867 -2.080 -4.187 1.00 61.84 102 SER A CA 1
ATOM 768 C C . SER A 1 102 ? 14.684 -3.007 -3.912 1.00 61.84 102 SER A C 1
ATOM 770 O O . SER A 1 102 ? 14.889 -4.145 -3.502 1.00 61.84 102 SER A O 1
ATOM 772 N N . ARG A 1 103 ? 13.447 -2.535 -4.116 1.00 60.97 103 ARG A N 1
ATOM 773 C CA . ARG A 1 103 ? 12.190 -3.228 -3.774 1.00 60.97 103 ARG A CA 1
ATOM 774 C C . ARG A 1 103 ? 12.063 -3.606 -2.295 1.00 60.97 103 ARG A C 1
ATOM 776 O O . ARG A 1 103 ? 11.252 -4.455 -1.927 1.00 60.97 103 ARG A O 1
ATOM 783 N N . THR A 1 104 ? 12.836 -2.946 -1.439 1.00 57.06 104 THR A N 1
ATOM 784 C CA . THR A 1 104 ? 12.792 -3.137 0.010 1.00 57.06 104 THR A CA 1
ATOM 785 C C . THR A 1 104 ? 11.784 -2.186 0.643 1.00 57.06 104 THR A C 1
ATOM 787 O O . THR A 1 104 ? 11.644 -1.032 0.238 1.00 57.06 104 THR A O 1
ATOM 790 N N . ILE A 1 105 ? 11.048 -2.658 1.643 1.00 61.38 105 ILE A N 1
ATOM 791 C CA . ILE A 1 105 ? 10.147 -1.811 2.424 1.00 61.38 105 ILE A CA 1
ATOM 792 C C . ILE A 1 105 ? 10.999 -0.889 3.293 1.00 61.38 105 ILE A C 1
ATOM 794 O O . ILE A 1 105 ? 11.907 -1.343 3.998 1.00 61.38 105 ILE A O 1
ATOM 798 N N . ALA A 1 106 ? 10.700 0.411 3.235 1.00 53.12 106 ALA A N 1
ATOM 799 C CA . ALA A 1 106 ? 11.432 1.418 3.987 1.00 53.12 106 ALA A CA 1
ATOM 800 C C . ALA A 1 106 ? 11.517 1.025 5.476 1.00 53.12 106 ALA A C 1
ATOM 802 O O . ALA A 1 106 ? 10.507 0.707 6.101 1.00 53.12 106 ALA A O 1
ATOM 803 N N . HIS A 1 107 ? 12.735 1.076 6.024 1.00 50.38 107 HIS A N 1
ATOM 804 C CA . HIS A 1 107 ? 13.094 0.879 7.436 1.00 50.38 107 HIS A CA 1
ATOM 805 C C . HIS A 1 107 ? 13.230 -0.553 7.997 1.00 50.38 107 HIS A C 1
ATOM 807 O O . HIS A 1 107 ? 13.667 -0.650 9.141 1.00 50.38 107 HIS A O 1
ATOM 813 N N . GLN A 1 108 ? 12.943 -1.651 7.272 1.00 52.50 108 GLN A N 1
ATOM 814 C CA . GLN A 1 108 ? 13.042 -3.010 7.868 1.00 52.50 108 GLN A CA 1
ATOM 815 C C . GLN A 1 108 ? 13.756 -4.107 7.051 1.00 52.50 108 GLN A C 1
ATOM 817 O O . GLN A 1 108 ? 13.655 -5.272 7.421 1.00 52.50 108 GLN A O 1
ATOM 822 N N . GLU A 1 109 ? 14.479 -3.793 5.968 1.00 55.06 109 GLU A N 1
ATOM 823 C CA . GLU A 1 109 ? 15.167 -4.813 5.130 1.00 55.06 109 GLU A CA 1
ATOM 824 C C . GLU A 1 109 ? 14.237 -5.964 4.663 1.00 55.06 109 GLU A C 1
ATOM 826 O O . GLU A 1 109 ? 14.668 -7.069 4.324 1.00 55.06 109 GLU A O 1
ATOM 831 N N . VAL A 1 110 ? 12.922 -5.726 4.653 1.00 65.06 110 VAL A N 1
ATOM 832 C CA . VAL A 1 110 ? 11.913 -6.702 4.238 1.00 65.06 110 VAL A CA 1
ATOM 833 C C . VAL A 1 110 ? 11.643 -6.500 2.755 1.00 65.06 110 VAL A C 1
ATOM 835 O O . VAL A 1 110 ? 11.191 -5.435 2.339 1.00 65.06 110 VAL A O 1
ATOM 838 N N . ASP A 1 111 ? 11.923 -7.530 1.959 1.00 73.81 111 ASP A N 1
ATOM 839 C CA . ASP A 1 111 ? 11.563 -7.574 0.540 1.00 73.81 111 ASP A CA 1
ATOM 840 C C . ASP A 1 111 ? 10.036 -7.506 0.385 1.00 73.81 111 ASP A C 1
ATOM 842 O O . ASP A 1 111 ? 9.306 -8.242 1.064 1.00 73.81 111 ASP A O 1
ATOM 846 N N . VAL A 1 112 ? 9.552 -6.656 -0.526 1.00 80.94 112 VAL A N 1
ATOM 847 C CA . VAL A 1 112 ? 8.134 -6.569 -0.901 1.00 80.94 112 VAL A CA 1
ATOM 848 C C . VAL A 1 112 ? 7.537 -7.942 -1.238 1.00 80.94 112 VAL A C 1
ATOM 850 O O . VAL A 1 112 ? 6.360 -8.178 -0.970 1.00 80.94 112 VAL A O 1
ATOM 853 N N . GLU A 1 113 ? 8.338 -8.892 -1.734 1.00 80.31 113 GLU A N 1
ATOM 854 C CA . GLU A 1 113 ? 7.906 -10.265 -2.013 1.00 80.31 113 GLU A CA 1
ATOM 855 C C . GLU A 1 113 ? 7.331 -10.971 -0.772 1.00 80.31 113 GLU A C 1
ATOM 857 O O . GLU A 1 113 ? 6.356 -11.718 -0.879 1.00 80.31 113 GLU A O 1
ATOM 862 N N . LYS A 1 114 ? 7.865 -10.713 0.429 1.00 85.06 114 LYS A N 1
ATOM 863 C CA . LYS A 1 114 ? 7.317 -11.288 1.670 1.00 85.06 114 LYS A CA 1
ATOM 864 C C . LYS A 1 114 ? 5.902 -10.779 1.935 1.00 85.06 114 LYS A C 1
ATOM 866 O O . LYS A 1 114 ? 5.033 -11.567 2.303 1.00 85.06 114 LYS A O 1
ATOM 871 N N . VAL A 1 115 ? 5.659 -9.493 1.690 1.00 89.56 115 VAL A N 1
ATOM 872 C CA . VAL A 1 115 ? 4.334 -8.881 1.849 1.00 89.56 115 VAL A CA 1
ATOM 873 C C . VAL A 1 115 ? 3.358 -9.378 0.789 1.00 89.56 115 VAL A C 1
ATOM 875 O O . VAL A 1 115 ? 2.210 -9.670 1.118 1.00 89.56 115 VAL A O 1
ATOM 878 N N . VAL A 1 116 ? 3.816 -9.575 -0.449 1.00 87.81 116 VAL A N 1
ATOM 879 C CA . VAL A 1 116 ? 3.014 -10.220 -1.501 1.00 87.81 116 VAL A CA 1
ATOM 880 C C . VAL A 1 116 ? 2.585 -11.618 -1.063 1.00 87.81 116 VAL A C 1
ATOM 882 O O . VAL A 1 116 ? 1.399 -11.928 -1.087 1.00 87.81 116 VAL A O 1
ATOM 885 N N . ARG A 1 117 ? 3.518 -12.449 -0.576 1.00 87.50 117 ARG A N 1
ATOM 886 C CA . ARG A 1 117 ? 3.201 -13.802 -0.085 1.00 87.50 117 ARG A CA 1
ATOM 887 C C . ARG A 1 117 ? 2.190 -13.783 1.063 1.00 87.50 117 ARG A C 1
ATOM 889 O O . ARG A 1 117 ? 1.281 -14.609 1.074 1.00 87.50 117 ARG A O 1
ATOM 896 N N . GLN A 1 118 ? 2.324 -12.846 2.003 1.00 91.19 118 GLN A N 1
ATOM 897 C CA . GLN A 1 118 ? 1.361 -12.664 3.093 1.00 91.19 118 GLN A CA 1
ATOM 898 C C . GLN A 1 118 ? -0.028 -12.290 2.559 1.00 91.19 118 GLN A C 1
ATOM 900 O O . GLN A 1 118 ? -1.008 -12.930 2.927 1.00 91.19 118 GLN A O 1
ATOM 905 N N . ALA A 1 119 ? -0.119 -11.294 1.674 1.00 93.69 119 ALA A N 1
ATOM 906 C CA . ALA A 1 119 ? -1.381 -10.839 1.095 1.00 93.69 119 ALA A CA 1
ATOM 907 C C . ALA A 1 119 ? -2.087 -11.949 0.299 1.00 93.69 119 ALA A C 1
ATOM 909 O O . ALA A 1 119 ? -3.276 -12.191 0.509 1.00 93.69 119 ALA A O 1
ATOM 910 N N . THR A 1 120 ? -1.340 -12.695 -0.522 1.00 90.75 120 THR A N 1
ATOM 911 C CA . THR A 1 120 ? -1.850 -13.859 -1.260 1.00 90.75 120 THR A CA 1
ATOM 912 C C . THR A 1 120 ? -2.378 -14.938 -0.318 1.00 90.75 120 THR A C 1
ATOM 914 O O . THR A 1 120 ? -3.489 -15.421 -0.513 1.00 90.75 120 THR A O 1
ATOM 917 N N . ALA A 1 121 ? -1.626 -15.294 0.730 1.00 92.50 121 ALA A N 1
ATOM 918 C CA . ALA A 1 121 ? -2.057 -16.300 1.705 1.00 92.50 121 ALA A CA 1
ATOM 919 C C . ALA A 1 121 ? -3.319 -15.880 2.480 1.00 92.50 121 ALA A C 1
ATOM 921 O O . ALA A 1 121 ? -4.085 -16.730 2.928 1.00 92.50 121 ALA A O 1
ATOM 922 N N . LEU A 1 122 ? -3.539 -14.573 2.633 1.00 93.75 122 LEU A N 1
ATOM 923 C CA . LEU A 1 122 ? -4.722 -14.006 3.276 1.00 93.75 122 LEU A CA 1
ATOM 924 C C . LEU A 1 122 ? -5.895 -13.802 2.306 1.00 93.75 122 LEU A C 1
ATOM 926 O O . LEU A 1 122 ? -6.995 -13.496 2.763 1.00 93.75 122 LEU A O 1
ATOM 930 N N . GLY A 1 123 ? -5.674 -13.941 0.994 1.00 93.75 123 GLY A N 1
ATOM 931 C CA . GLY A 1 123 ? -6.671 -13.650 -0.036 1.00 93.75 123 GLY A CA 1
ATOM 932 C C . GLY A 1 123 ? -7.071 -12.172 -0.099 1.00 93.75 123 GLY A C 1
ATOM 933 O O . GLY A 1 123 ? -8.201 -11.866 -0.467 1.00 93.75 123 GLY A O 1
ATOM 934 N N . VAL A 1 124 ? -6.180 -11.254 0.290 1.00 96.69 124 VAL A N 1
ATOM 935 C CA . VAL A 1 124 ? -6.462 -9.809 0.350 1.00 96.69 124 VAL A CA 1
ATOM 936 C C . VAL A 1 124 ? -5.707 -9.088 -0.761 1.00 96.69 124 VAL A C 1
ATOM 938 O O . VAL A 1 124 ? -4.529 -9.361 -0.991 1.00 96.69 124 VAL A O 1
ATOM 941 N N . GLY A 1 125 ? -6.373 -8.144 -1.430 1.00 94.94 125 GLY A N 1
ATOM 942 C CA . GLY A 1 125 ? -5.746 -7.313 -2.454 1.00 94.94 125 GLY A CA 1
ATOM 943 C C . GLY A 1 125 ? -4.580 -6.509 -1.901 1.00 94.94 125 GLY A C 1
ATOM 944 O O . GLY A 1 125 ? -4.644 -6.025 -0.771 1.00 94.94 125 GLY A O 1
ATOM 945 N N . LEU A 1 126 ? -3.529 -6.337 -2.698 1.00 95.38 126 LEU A N 1
ATOM 946 C CA . LEU A 1 126 ? -2.344 -5.574 -2.312 1.00 95.38 126 LEU A CA 1
ATOM 947 C C . LEU A 1 126 ? -1.952 -4.617 -3.422 1.00 95.38 126 LEU A C 1
ATOM 949 O O . LEU A 1 126 ? -1.682 -5.049 -4.537 1.00 95.38 126 LEU A O 1
ATOM 953 N N . VAL A 1 127 ? -1.829 -3.342 -3.079 1.00 94.25 127 VAL A N 1
ATOM 954 C CA . VAL A 1 127 ? -1.305 -2.286 -3.938 1.00 94.25 127 VAL A CA 1
ATOM 955 C C . VAL A 1 127 ? 0.111 -1.950 -3.490 1.00 94.25 127 VAL A C 1
ATOM 957 O O . VAL A 1 127 ? 0.350 -1.584 -2.340 1.00 94.25 127 VAL A O 1
ATOM 960 N N . GLY A 1 128 ? 1.060 -2.072 -4.403 1.00 92.06 128 GLY A N 1
ATOM 961 C CA . GLY A 1 128 ? 2.429 -1.624 -4.236 1.00 92.06 128 GLY A CA 1
ATOM 962 C C . GLY A 1 128 ? 2.596 -0.182 -4.696 1.00 92.06 128 GLY A C 1
ATOM 963 O O . GLY A 1 128 ? 2.211 0.160 -5.811 1.00 92.06 128 GLY A O 1
ATOM 964 N N . VAL A 1 129 ? 3.205 0.651 -3.857 1.00 91.56 129 VAL A N 1
ATOM 965 C CA . VAL A 1 129 ? 3.546 2.046 -4.156 1.00 91.56 129 VAL A CA 1
ATOM 966 C C . VAL A 1 129 ? 5.070 2.203 -4.086 1.00 91.56 129 VAL A C 1
ATOM 968 O O . VAL A 1 129 ? 5.623 2.275 -2.984 1.00 91.56 129 VAL A O 1
ATOM 971 N N . PRO A 1 130 ? 5.776 2.251 -5.226 1.00 86.44 130 PRO A N 1
ATOM 972 C CA . PRO A 1 130 ? 7.203 2.533 -5.219 1.00 86.44 130 PRO A CA 1
ATOM 973 C C . PRO A 1 130 ? 7.461 3.982 -4.784 1.00 86.44 130 PRO A C 1
ATOM 975 O O . PRO A 1 130 ? 6.813 4.920 -5.250 1.00 86.44 130 PRO A O 1
ATOM 978 N N . LEU A 1 131 ? 8.428 4.162 -3.892 1.00 83.25 131 LEU A N 1
ATOM 979 C CA . LEU A 1 131 ? 8.986 5.446 -3.493 1.00 83.25 131 LEU A CA 1
ATOM 980 C C . LEU A 1 131 ? 10.364 5.574 -4.141 1.00 83.25 131 LEU A C 1
ATOM 982 O O . LEU A 1 131 ? 11.217 4.705 -3.967 1.00 83.25 131 LEU A O 1
ATOM 986 N N . GLN A 1 132 ? 10.593 6.651 -4.884 1.00 72.31 132 GLN A N 1
ATOM 987 C CA . GLN A 1 132 ? 11.910 7.000 -5.408 1.00 72.31 132 GLN A CA 1
ATOM 988 C C . GLN A 1 132 ? 12.300 8.345 -4.805 1.00 72.31 132 GLN A C 1
ATOM 990 O O . GLN A 1 132 ? 11.481 9.243 -4.707 1.00 72.31 132 GLN A O 1
ATOM 995 N N . ARG A 1 133 ? 13.544 8.492 -4.342 1.00 60.16 133 ARG A N 1
ATOM 996 C CA . ARG A 1 133 ? 14.012 9.772 -3.771 1.00 60.16 133 ARG A CA 1
ATOM 997 C C . ARG A 1 133 ? 14.434 10.776 -4.849 1.00 60.16 133 ARG A C 1
ATOM 999 O O . ARG A 1 133 ? 14.613 11.948 -4.545 1.00 60.16 133 ARG A O 1
ATOM 1006 N N . ALA A 1 134 ? 14.651 10.299 -6.075 1.00 57.12 134 ALA A N 1
ATOM 1007 C CA . ALA A 1 134 ? 15.282 11.046 -7.162 1.00 57.12 134 ALA A CA 1
ATOM 1008 C C . ALA A 1 134 ? 14.295 11.796 -8.074 1.00 57.12 134 ALA A C 1
ATOM 1010 O O . ALA A 1 134 ? 14.723 12.602 -8.891 1.00 57.12 134 ALA A O 1
ATOM 1011 N N . ASP A 1 135 ? 12.996 11.535 -7.954 1.00 55.22 135 ASP A N 1
ATOM 1012 C CA . ASP A 1 135 ? 11.944 12.109 -8.805 1.00 55.22 135 ASP A CA 1
ATOM 1013 C C . ASP A 1 135 ? 11.405 13.459 -8.291 1.00 55.22 135 ASP A C 1
ATOM 1015 O O . ASP A 1 135 ? 10.620 14.109 -8.978 1.00 55.22 135 ASP A O 1
ATOM 1019 N N . GLY A 1 136 ? 11.806 13.882 -7.085 1.00 64.00 136 GLY A N 1
ATOM 1020 C CA . GLY A 1 136 ? 11.267 15.069 -6.418 1.00 64.00 136 GLY A CA 1
ATOM 1021 C C . GLY A 1 136 ? 9.788 14.942 -6.022 1.00 64.00 136 GLY A C 1
ATOM 1022 O O . GLY 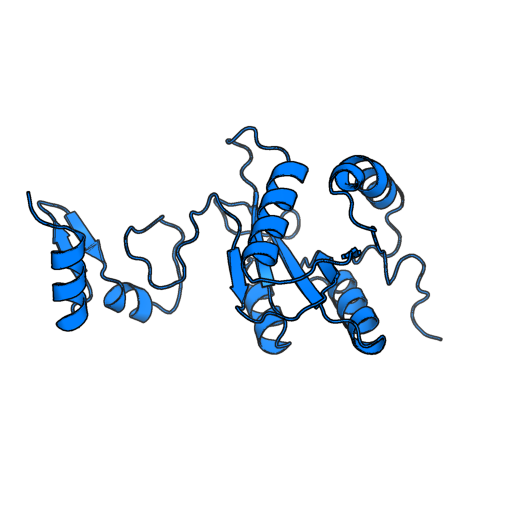A 1 136 ? 9.201 15.918 -5.550 1.00 64.00 136 GLY A O 1
ATOM 1023 N N . GLU A 1 137 ? 9.174 13.766 -6.193 1.00 73.38 137 GLU A N 1
ATOM 1024 C CA . GLU A 1 137 ? 7.763 13.527 -5.912 1.00 73.38 137 GLU A CA 1
ATOM 1025 C C . GLU A 1 137 ? 7.575 13.194 -4.422 1.00 73.38 137 GLU A C 1
ATOM 1027 O O . GLU A 1 137 ? 8.125 12.235 -3.882 1.00 73.38 137 GLU A O 1
ATOM 1032 N N . GLY A 1 138 ? 6.777 14.003 -3.721 1.00 83.56 138 GLY A N 1
ATOM 1033 C CA . GLY A 1 138 ? 6.535 13.817 -2.289 1.00 83.56 138 GLY A CA 1
ATOM 1034 C C . GLY A 1 138 ? 5.729 12.551 -1.969 1.00 83.56 138 GLY A C 1
ATOM 1035 O O . GLY A 1 138 ? 4.864 12.131 -2.739 1.00 83.56 138 GLY A O 1
ATOM 1036 N N . TYR A 1 139 ? 5.938 11.993 -0.770 1.00 86.56 139 TYR A N 1
ATOM 1037 C CA . TYR A 1 139 ? 5.237 10.801 -0.263 1.00 86.56 139 TYR A CA 1
ATOM 1038 C C . TYR A 1 139 ? 3.715 10.854 -0.472 1.00 86.56 139 TYR A C 1
ATOM 1040 O O . TYR A 1 139 ? 3.122 9.918 -0.999 1.00 86.56 139 TYR A O 1
ATOM 1048 N N . VAL A 1 140 ? 3.077 11.976 -0.125 1.00 90.44 140 VAL A N 1
ATOM 1049 C CA . VAL A 1 140 ? 1.622 12.160 -0.264 1.00 90.44 140 VAL A CA 1
ATOM 1050 C C . VAL A 1 140 ? 1.164 12.038 -1.722 1.00 90.44 140 VAL A C 1
ATOM 1052 O O . VAL A 1 140 ? 0.106 11.471 -1.990 1.00 90.44 140 VAL A O 1
ATOM 1055 N N . SER A 1 141 ? 1.962 12.528 -2.676 1.00 90.12 141 SER A N 1
ATOM 1056 C CA . SER A 1 141 ? 1.665 12.397 -4.107 1.00 90.12 141 SER A CA 1
ATOM 1057 C C . SER A 1 141 ? 1.738 10.939 -4.558 1.00 90.12 141 SER A C 1
ATOM 1059 O O . SER A 1 141 ? 0.810 10.440 -5.194 1.00 90.12 141 SER A O 1
ATOM 1061 N N . ARG A 1 142 ? 2.761 10.204 -4.109 1.00 90.62 142 ARG A N 1
ATOM 1062 C CA . ARG A 1 142 ? 2.890 8.760 -4.357 1.00 90.62 142 ARG A CA 1
ATOM 1063 C C . ARG A 1 142 ? 1.704 7.965 -3.805 1.00 90.62 142 ARG A C 1
ATOM 1065 O O . ARG A 1 142 ? 1.143 7.127 -4.510 1.00 90.62 142 ARG A O 1
ATOM 1072 N N . ILE A 1 143 ? 1.266 8.272 -2.583 1.00 93.88 143 ILE A N 1
ATOM 1073 C CA . ILE A 1 143 ? 0.066 7.662 -1.994 1.00 93.88 143 ILE A CA 1
ATOM 1074 C C . ILE A 1 143 ? -1.185 8.000 -2.808 1.00 93.88 143 ILE A C 1
ATOM 1076 O O . ILE A 1 143 ? -1.968 7.096 -3.100 1.00 93.88 143 ILE A O 1
ATOM 1080 N N . ARG A 1 144 ? -1.365 9.258 -3.235 1.00 94.62 144 ARG A N 1
ATOM 1081 C CA . ARG A 1 144 ? -2.498 9.665 -4.085 1.00 94.62 144 ARG A CA 1
ATOM 1082 C C . ARG A 1 144 ? -2.581 8.812 -5.352 1.00 94.62 144 ARG A C 1
ATOM 1084 O O . ARG A 1 144 ? -3.644 8.269 -5.642 1.00 94.62 144 ARG A O 1
ATOM 1091 N N . ARG A 1 145 ? -1.454 8.608 -6.036 1.00 92.38 145 ARG A N 1
ATOM 1092 C CA . ARG A 1 145 ? -1.366 7.750 -7.230 1.00 92.38 145 ARG A CA 1
ATOM 1093 C C . ARG A 1 145 ? -1.691 6.283 -6.923 1.00 92.38 145 ARG A C 1
ATOM 1095 O O . ARG A 1 145 ? -2.323 5.603 -7.731 1.00 92.38 145 ARG A O 1
ATOM 1102 N N . GLY A 1 146 ? -1.317 5.795 -5.739 1.00 93.19 146 GLY A N 1
ATOM 1103 C CA . GLY A 1 146 ? -1.719 4.475 -5.241 1.00 93.19 146 GLY A CA 1
ATOM 1104 C C . GLY A 1 146 ? -3.233 4.345 -5.079 1.00 93.19 146 GLY A C 1
ATOM 1105 O O . GLY A 1 146 ? -3.830 3.375 -5.538 1.00 93.19 146 GLY A O 1
ATOM 1106 N N . LEU A 1 147 ? -3.882 5.359 -4.509 1.00 95.88 147 LEU A N 1
ATOM 1107 C CA . LEU A 1 147 ? -5.340 5.390 -4.365 1.00 95.88 147 LEU A CA 1
ATOM 1108 C C . LEU A 1 147 ? -6.054 5.512 -5.715 1.00 95.88 147 LEU A C 1
ATOM 1110 O O . LEU A 1 147 ? -7.096 4.896 -5.919 1.00 95.88 147 LEU A O 1
ATOM 1114 N N . GLU A 1 148 ? -5.494 6.257 -6.665 1.00 92.94 148 GLU A N 1
ATOM 1115 C CA . GLU A 1 148 ? -5.992 6.308 -8.045 1.00 92.94 148 GLU A CA 1
ATOM 1116 C C . GLU A 1 148 ? -5.883 4.950 -8.748 1.00 92.94 148 GLU A C 1
ATOM 1118 O O . GLU A 1 148 ? -6.760 4.594 -9.532 1.00 92.94 148 GLU A O 1
ATOM 1123 N N . CYS A 1 149 ? -4.840 4.160 -8.467 1.00 89.44 149 CYS A N 1
ATOM 1124 C CA . CYS A 1 149 ? -4.741 2.779 -8.946 1.00 89.44 149 CYS A CA 1
ATOM 1125 C C . CYS A 1 149 ? -5.910 1.921 -8.436 1.00 89.44 149 CYS A C 1
ATOM 1127 O O . CYS A 1 149 ? -6.551 1.235 -9.230 1.00 89.44 149 CYS A O 1
ATOM 1129 N N . VAL A 1 150 ? -6.251 2.035 -7.149 1.00 92.75 150 VAL A N 1
ATOM 1130 C CA . VAL A 1 150 ? -7.407 1.343 -6.551 1.00 92.75 150 VAL A CA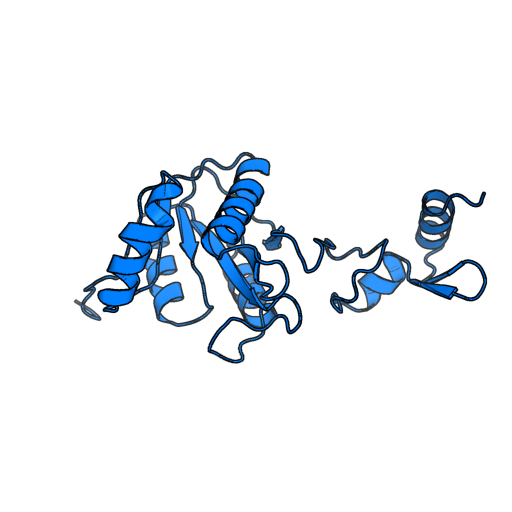 1
ATOM 1131 C C . VAL A 1 150 ? -8.721 1.800 -7.183 1.00 92.75 150 VAL A C 1
ATOM 1133 O O . VAL A 1 150 ? -9.512 0.977 -7.639 1.00 92.75 150 VAL A O 1
ATOM 1136 N N . ARG A 1 151 ? -8.937 3.115 -7.288 1.00 93.12 151 ARG A N 1
ATOM 1137 C CA . ARG A 1 151 ? -10.166 3.695 -7.858 1.00 93.12 151 ARG A CA 1
ATOM 1138 C C . ARG A 1 151 ? -10.379 3.318 -9.322 1.00 93.12 151 ARG A C 1
ATOM 1140 O O . ARG A 1 151 ? -11.512 3.084 -9.729 1.00 93.12 151 ARG A O 1
ATOM 1147 N N . ARG A 1 152 ? -9.306 3.186 -10.112 1.00 88.88 152 ARG A N 1
ATOM 1148 C CA . ARG A 1 152 ? -9.381 2.722 -11.510 1.00 88.88 152 ARG A CA 1
ATOM 1149 C C . ARG A 1 152 ? -9.938 1.303 -11.653 1.00 88.88 152 ARG A C 1
ATOM 1151 O O . ARG A 1 152 ? -10.441 0.974 -12.720 1.00 88.88 152 ARG A O 1
ATOM 1158 N N . ARG A 1 153 ? -9.903 0.485 -10.596 1.00 85.31 153 ARG A N 1
ATOM 1159 C CA . ARG A 1 153 ? -10.562 -0.832 -10.552 1.00 85.31 153 ARG A CA 1
ATOM 1160 C C . ARG A 1 153 ? -12.049 -0.757 -10.161 1.00 85.31 153 ARG A C 1
ATOM 1162 O O . ARG A 1 153 ? -12.660 -1.790 -9.917 1.00 85.31 153 ARG A O 1
ATOM 1169 N N . GLY A 1 154 ? -12.639 0.440 -10.085 1.00 89.38 154 GLY A N 1
ATOM 1170 C CA . GLY A 1 154 ? -14.040 0.639 -9.691 1.00 89.38 154 GLY A CA 1
ATOM 1171 C C . GLY A 1 154 ? -14.289 0.499 -8.186 1.00 89.38 154 GLY A C 1
ATOM 1172 O O . GLY A 1 154 ? -15.428 0.312 -7.762 1.00 89.38 154 GLY A O 1
ATOM 1173 N N . VAL A 1 155 ? -13.232 0.559 -7.371 1.00 95.12 155 VAL A N 1
ATOM 1174 C CA . VAL A 1 155 ? -13.334 0.443 -5.914 1.00 95.12 155 VAL A CA 1
ATOM 1175 C C . VAL A 1 155 ? -13.666 1.795 -5.292 1.00 95.12 155 VAL A C 1
ATOM 1177 O O . VAL A 1 155 ? -12.963 2.784 -5.518 1.00 95.12 155 VAL A O 1
ATOM 1180 N N . ASP A 1 156 ? -14.695 1.806 -4.448 1.00 97.38 156 ASP A N 1
ATOM 1181 C CA . ASP A 1 156 ? -15.063 2.960 -3.638 1.00 97.38 156 ASP A CA 1
ATOM 1182 C C . ASP A 1 156 ? -14.242 2.979 -2.335 1.00 97.38 156 ASP A C 1
ATOM 1184 O O . ASP A 1 156 ? -14.395 2.115 -1.464 1.00 97.38 156 ASP A O 1
ATOM 1188 N N . VAL A 1 157 ? -13.303 3.925 -2.231 1.00 97.69 157 VAL A N 1
ATOM 1189 C CA . VAL A 1 157 ? -12.349 4.012 -1.112 1.00 97.69 157 VAL A CA 1
ATOM 1190 C C . VAL A 1 157 ? -12.947 4.849 0.012 1.00 97.69 157 VAL A C 1
ATOM 1192 O O . VAL A 1 157 ? -13.071 6.064 -0.119 1.00 97.69 157 VAL A O 1
ATOM 1195 N N . MET A 1 158 ? -13.252 4.200 1.136 1.00 97.62 158 MET A N 1
ATOM 1196 C CA . MET A 1 158 ? -13.975 4.803 2.263 1.00 97.62 158 MET A CA 1
ATOM 1197 C C . MET A 1 158 ? -13.084 5.472 3.297 1.00 97.62 158 MET A C 1
ATOM 1199 O O . MET A 1 158 ? -13.488 6.457 3.904 1.00 97.62 158 MET A O 1
ATOM 1203 N N . ALA A 1 159 ? -11.900 4.916 3.537 1.00 97.50 159 ALA A N 1
ATOM 1204 C CA . ALA A 1 159 ? -10.987 5.383 4.571 1.00 97.50 159 ALA A CA 1
ATOM 1205 C C . ALA A 1 159 ? -9.567 4.875 4.317 1.00 97.50 159 ALA A C 1
ATOM 1207 O O . ALA A 1 159 ? -9.363 3.884 3.605 1.00 97.50 159 ALA A O 1
ATOM 1208 N N . LEU A 1 160 ? -8.597 5.533 4.948 1.00 97.44 160 LEU A N 1
ATOM 1209 C CA . LEU A 1 160 ? -7.227 5.052 5.085 1.00 97.44 160 LEU A CA 1
ATOM 1210 C C . LEU A 1 160 ? -7.029 4.545 6.508 1.00 97.44 160 LEU A C 1
ATOM 1212 O O . LEU A 1 160 ? -7.297 5.277 7.453 1.00 97.44 160 LEU A O 1
ATOM 1216 N N . ALA A 1 161 ? -6.541 3.321 6.667 1.00 96.38 161 ALA A N 1
ATOM 1217 C CA . ALA A 1 161 ? -6.261 2.741 7.972 1.00 96.38 161 ALA A CA 1
ATOM 1218 C C . ALA A 1 161 ? -4.761 2.547 8.199 1.00 96.38 161 ALA A C 1
ATOM 1220 O O . ALA A 1 161 ? -4.016 2.194 7.280 1.00 96.38 161 ALA A O 1
ATOM 1221 N N . PHE A 1 162 ? -4.334 2.712 9.449 1.00 94.69 162 PHE A N 1
ATOM 1222 C CA . PHE A 1 162 ? -2.946 2.547 9.868 1.00 94.69 162 PHE A CA 1
ATOM 1223 C C . PHE A 1 162 ? -2.836 1.645 11.096 1.00 94.69 162 PHE A C 1
ATOM 1225 O O . PHE A 1 162 ? -3.599 1.766 12.052 1.00 94.69 162 PHE A O 1
ATOM 1232 N N . GLY A 1 163 ? -1.852 0.747 11.082 1.00 87.88 163 GLY A N 1
ATOM 1233 C CA . GLY A 1 163 ? -1.571 -0.165 12.191 1.00 87.88 163 GLY A CA 1
ATOM 1234 C C . GLY A 1 163 ? -0.696 0.433 13.290 1.00 87.88 163 GLY A C 1
ATOM 1235 O O . GLY A 1 163 ? 0.130 -0.287 13.832 1.00 87.88 163 GLY A O 1
ATOM 1236 N N . ASP A 1 164 ? -0.799 1.726 13.600 1.00 82.81 164 ASP A N 1
ATOM 1237 C CA . ASP A 1 164 ? 0.001 2.301 14.688 1.00 82.81 164 ASP A CA 1
ATOM 1238 C C . ASP A 1 16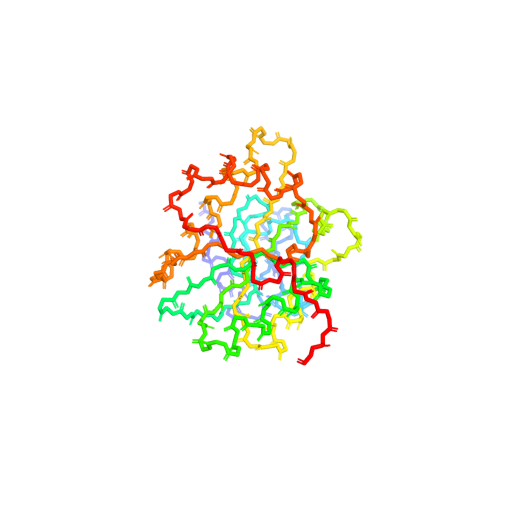4 ? -0.602 1.926 16.044 1.00 82.81 164 ASP A C 1
ATOM 1240 O O . ASP A 1 164 ? -1.791 2.144 16.278 1.00 82.81 164 ASP A O 1
ATOM 1244 N N . LEU A 1 165 ? 0.225 1.420 16.961 1.00 67.19 165 LEU A N 1
ATOM 1245 C CA . LEU A 1 165 ? -0.224 1.088 18.315 1.00 67.19 165 LEU A CA 1
ATOM 1246 C C . LEU A 1 165 ? -0.164 2.312 19.254 1.00 67.19 165 LEU A C 1
ATOM 1248 O O . LEU A 1 165 ? -1.150 2.620 19.924 1.00 67.19 165 LEU A O 1
ATOM 1252 N N . HIS A 1 166 ? 0.966 3.042 19.270 1.00 67.38 166 HIS A N 1
ATOM 1253 C CA . HIS A 1 166 ? 1.228 4.154 20.212 1.00 67.38 166 HIS A CA 1
ATOM 1254 C C . HIS A 1 166 ? 2.083 5.309 19.647 1.00 67.38 166 HIS A C 1
ATOM 1256 O O . HIS A 1 166 ? 2.691 6.067 20.399 1.00 67.38 166 HIS A O 1
ATOM 1262 N N . LEU A 1 167 ? 2.170 5.460 18.325 1.00 75.88 167 LEU A N 1
ATOM 1263 C CA . LEU A 1 167 ? 3.055 6.454 17.703 1.00 75.88 167 LEU A CA 1
ATOM 1264 C C . LEU A 1 167 ? 2.326 7.791 17.501 1.00 75.88 167 LEU A C 1
ATOM 1266 O O . LEU A 1 167 ? 1.932 8.126 16.386 1.00 75.88 167 LEU A O 1
ATOM 1270 N N . ALA A 1 168 ? 2.124 8.540 18.589 1.00 78.88 168 ALA A N 1
ATOM 1271 C CA . ALA A 1 168 ? 1.366 9.797 18.584 1.00 78.88 168 ALA A CA 1
ATOM 1272 C C . ALA A 1 168 ? 1.933 10.844 17.608 1.00 78.88 168 ALA A C 1
ATOM 1274 O O . ALA A 1 168 ? 1.166 11.470 16.881 1.00 78.88 168 ALA A O 1
ATOM 1275 N N . ASP A 1 169 ? 3.259 10.967 17.519 1.00 78.69 169 ASP A N 1
ATOM 1276 C CA . ASP A 1 169 ? 3.909 11.918 16.608 1.00 78.69 169 ASP A CA 1
ATOM 1277 C C . ASP A 1 169 ? 3.686 11.549 15.133 1.00 78.69 169 ASP A C 1
ATOM 1279 O O . ASP A 1 169 ? 3.410 12.409 14.297 1.00 78.69 169 ASP A O 1
ATOM 1283 N N . ILE A 1 170 ? 3.729 10.250 14.811 1.00 81.62 1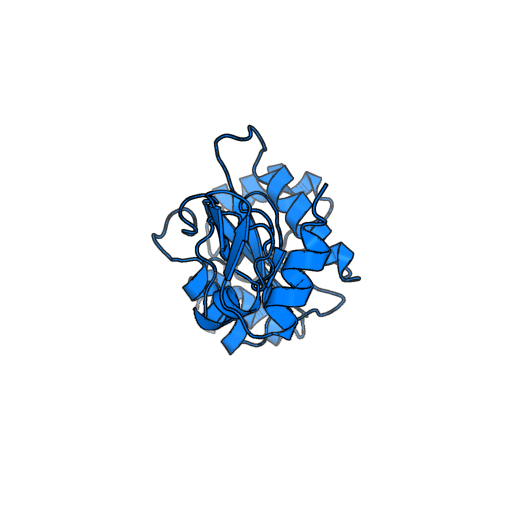70 ILE A N 1
ATOM 1284 C CA . ILE A 1 170 ? 3.456 9.747 13.455 1.00 81.62 170 ILE A CA 1
ATOM 1285 C C . ILE A 1 170 ? 1.975 9.905 13.117 1.00 81.62 170 ILE A C 1
ATOM 1287 O O . ILE A 1 170 ? 1.638 10.283 11.994 1.00 81.62 170 ILE A O 1
ATOM 1291 N N . LYS A 1 171 ? 1.086 9.661 14.086 1.00 85.75 171 LYS A N 1
ATOM 1292 C CA . LYS A 1 171 ? -0.343 9.924 13.932 1.00 85.75 171 LYS A CA 1
ATOM 1293 C C . LYS A 1 171 ? -0.593 11.402 13.625 1.00 85.75 171 LYS A C 1
ATOM 1295 O O . LYS A 1 171 ? -1.237 11.694 12.625 1.00 85.75 171 LYS A O 1
ATOM 1300 N N . ALA A 1 172 ? -0.044 12.313 14.428 1.00 85.19 172 ALA A N 1
ATOM 1301 C CA . ALA A 1 172 ? -0.210 13.754 14.245 1.00 85.19 172 ALA A CA 1
ATOM 1302 C C . ALA A 1 172 ? 0.320 14.228 12.884 1.00 85.19 172 ALA A C 1
ATOM 1304 O O . ALA A 1 172 ? -0.322 15.033 12.209 1.00 85.19 172 ALA A O 1
ATOM 1305 N N . TRP A 1 173 ? 1.462 13.689 12.445 1.00 86.12 173 TRP A N 1
ATOM 1306 C CA . TRP A 1 173 ? 1.986 13.948 11.107 1.00 86.12 173 TRP A CA 1
ATOM 1307 C C . TRP A 1 173 ? 1.026 13.471 10.005 1.00 86.12 173 TRP A C 1
ATOM 1309 O O . TRP A 1 173 ? 0.744 14.231 9.083 1.00 86.12 173 TRP A O 1
ATOM 1319 N N . ARG A 1 174 ? 0.462 12.258 10.106 1.00 88.31 174 ARG A N 1
ATOM 1320 C CA . ARG A 1 174 ? -0.516 11.736 9.129 1.00 88.31 174 ARG A CA 1
ATOM 1321 C C . ARG A 1 174 ? -1.797 12.562 9.097 1.00 88.31 174 ARG A C 1
ATOM 1323 O O . ARG A 1 174 ? -2.251 12.911 8.011 1.00 88.31 174 ARG A O 1
ATOM 1330 N N . ASP A 1 175 ? -2.339 12.904 10.262 1.00 87.94 175 ASP A N 1
ATOM 1331 C CA . ASP A 1 175 ? -3.536 13.741 10.379 1.00 87.94 175 ASP A CA 1
ATOM 1332 C C . ASP A 1 175 ? -3.342 15.102 9.699 1.00 87.94 175 ASP A C 1
ATOM 1334 O O . ASP A 1 175 ? -4.283 15.651 9.137 1.00 87.94 175 ASP A O 1
ATOM 1338 N N . LYS A 1 176 ? -2.119 15.639 9.703 1.00 87.62 176 LYS A N 1
ATOM 1339 C CA . LYS A 1 176 ? -1.792 16.893 9.022 1.00 87.62 176 LYS A CA 1
ATOM 1340 C C . LYS A 1 176 ? -1.551 16.698 7.522 1.00 87.62 176 LYS A C 1
ATOM 1342 O O . LYS A 1 176 ? -2.175 17.368 6.702 1.00 87.62 176 LYS A O 1
ATOM 1347 N N . ASP A 1 177 ? -0.645 15.795 7.162 1.00 86.75 177 ASP A N 1
ATOM 1348 C CA . ASP A 1 177 ? -0.093 15.710 5.808 1.00 86.75 177 ASP A CA 1
ATOM 1349 C C . ASP A 1 177 ? -0.947 14.847 4.867 1.00 86.75 177 ASP A C 1
ATOM 1351 O O . ASP A 1 177 ? -0.964 15.091 3.662 1.00 86.75 177 ASP A O 1
ATOM 1355 N N . LEU A 1 178 ? -1.683 13.855 5.386 1.00 90.62 178 LEU A N 1
ATOM 1356 C CA . LEU A 1 178 ? -2.568 12.993 4.589 1.00 90.62 178 LEU A CA 1
ATOM 1357 C C . LEU A 1 178 ? -4.025 13.463 4.577 1.00 90.62 178 LEU A C 1
ATOM 1359 O O . LEU A 1 178 ? -4.780 13.012 3.716 1.00 90.62 178 LEU A O 1
ATOM 1363 N N . ALA A 1 179 ? -4.424 14.409 5.435 1.00 88.69 179 ALA A N 1
ATOM 1364 C CA . ALA A 1 179 ? -5.772 14.991 5.394 1.00 88.69 179 ALA A CA 1
ATOM 1365 C C . ALA A 1 179 ? -6.113 15.622 4.034 1.00 88.69 179 ALA A C 1
ATOM 1367 O O . ALA A 1 179 ? -7.267 15.597 3.607 1.00 88.69 179 ALA A O 1
ATOM 1368 N N . VAL A 1 180 ? -5.107 16.103 3.296 1.00 91.56 180 VAL A N 1
ATOM 1369 C CA . VAL A 1 180 ? -5.265 16.640 1.931 1.00 91.56 180 VAL A CA 1
ATOM 1370 C C . VAL A 1 180 ? -5.767 15.607 0.911 1.00 91.56 180 VAL A C 1
ATOM 1372 O O . VAL A 1 180 ? -6.098 15.969 -0.216 1.00 91.56 180 VAL A O 1
ATOM 1375 N N . LEU A 1 181 ? -5.797 14.317 1.264 1.00 92.75 181 LEU A N 1
ATOM 1376 C CA . LEU A 1 181 ? -6.369 13.250 0.438 1.00 92.75 181 LEU A CA 1
ATOM 1377 C C . LEU A 1 181 ? -7.900 13.163 0.555 1.00 92.75 181 LEU A C 1
ATOM 1379 O O . LEU A 1 181 ? -8.511 12.435 -0.227 1.00 92.75 181 LEU A O 1
ATOM 1383 N N . GLY A 1 182 ? -8.512 13.889 1.500 1.00 93.81 182 GLY A N 1
ATOM 1384 C CA . GLY A 1 182 ? -9.966 13.979 1.657 1.00 93.81 182 GLY A CA 1
ATOM 1385 C C . GLY A 1 182 ? -10.637 12.686 2.129 1.00 93.81 182 GLY A C 1
ATOM 1386 O O . GLY A 1 182 ? -11.831 12.510 1.910 1.00 93.81 182 GLY A O 1
ATOM 1387 N N . LEU A 1 183 ? -9.879 11.773 2.743 1.00 95.56 183 LEU A N 1
ATOM 1388 C CA . LEU A 1 183 ? -10.372 10.498 3.266 1.00 95.56 183 LEU A CA 1
ATOM 1389 C C . LEU A 1 183 ? -10.266 10.470 4.798 1.00 95.56 183 LEU A C 1
ATOM 1391 O O . LEU A 1 183 ? -9.263 10.951 5.332 1.00 95.56 183 LEU A O 1
ATOM 1395 N N . PRO A 1 184 ? -11.239 9.868 5.508 1.00 96.44 184 PRO A N 1
ATOM 1396 C CA . PRO A 1 184 ? -11.101 9.559 6.926 1.00 96.44 184 PRO A CA 1
ATOM 1397 C C . PRO A 1 184 ? -9.827 8.752 7.201 1.00 96.44 184 PRO A C 1
ATOM 1399 O O . PRO A 1 184 ? -9.533 7.791 6.483 1.00 96.44 184 PRO A O 1
ATOM 1402 N N . LEU A 1 185 ? -9.089 9.134 8.246 1.00 94.94 185 LEU A N 1
ATOM 1403 C CA . LEU A 1 185 ? -7.923 8.395 8.731 1.00 94.94 185 LEU A CA 1
ATOM 1404 C C . LEU A 1 185 ? -8.317 7.586 9.972 1.00 94.94 185 LEU A C 1
ATOM 1406 O O . LEU A 1 185 ? -8.723 8.138 10.995 1.00 94.94 185 LEU A O 1
ATOM 1410 N N . GLU A 1 186 ? -8.202 6.269 9.875 1.00 94.62 186 GLU A N 1
ATOM 1411 C CA . GLU A 1 186 ? -8.569 5.304 10.905 1.00 94.62 186 GLU A CA 1
ATOM 1412 C C . GLU A 1 186 ? -7.312 4.677 11.520 1.00 94.62 186 GLU A C 1
ATOM 1414 O O . GLU A 1 186 ? -6.344 4.344 10.833 1.00 94.62 186 GLU A O 1
ATOM 1419 N N . TYR A 1 187 ? -7.341 4.448 12.831 1.00 93.38 187 TYR A N 1
ATOM 1420 C CA . TYR A 1 187 ? -6.245 3.803 13.555 1.00 93.38 187 TYR A CA 1
ATOM 1421 C C . TYR A 1 187 ? -6.816 2.664 14.405 1.00 93.38 187 TYR A C 1
ATOM 1423 O O . TYR A 1 187 ? -7.038 2.841 15.604 1.00 93.38 187 TYR A O 1
ATOM 1431 N N . PRO A 1 188 ? -7.125 1.499 13.796 1.00 90.50 188 PRO A N 1
ATOM 1432 C CA . PRO A 1 188 ? -7.973 0.481 14.419 1.00 90.50 188 PRO A CA 1
ATOM 1433 C C . PRO A 1 188 ? -7.456 -0.022 15.768 1.00 90.50 188 PRO A C 1
ATOM 1435 O O . PRO A 1 188 ? -8.248 -0.396 16.631 1.00 90.50 188 PRO A O 1
ATOM 1438 N N . ILE A 1 189 ? -6.136 -0.035 15.948 1.00 87.94 189 ILE A N 1
ATOM 1439 C CA . ILE A 1 189 ? -5.467 -0.560 17.143 1.00 87.94 189 ILE A CA 1
ATOM 1440 C C . ILE A 1 189 ? -4.796 0.531 17.990 1.00 87.94 189 ILE A C 1
ATOM 1442 O O . ILE A 1 189 ? -4.041 0.215 18.905 1.00 87.94 189 ILE A O 1
ATOM 1446 N N . PHE A 1 190 ? -5.056 1.813 17.725 1.00 78.81 190 PHE A N 1
ATOM 1447 C CA . PHE A 1 190 ? -4.473 2.891 18.525 1.00 78.81 190 PHE A CA 1
ATOM 1448 C C . PHE A 1 190 ? -5.013 2.812 19.956 1.00 78.81 190 PHE A C 1
ATOM 1450 O O . PHE A 1 190 ? -6.225 2.847 20.163 1.00 78.81 190 PHE A O 1
ATOM 1457 N N . HIS A 1 191 ? -4.114 2.667 20.932 1.00 69.50 191 HIS A N 1
ATOM 1458 C CA . HIS A 1 191 ? -4.450 2.396 22.338 1.00 69.50 191 HIS A CA 1
ATOM 1459 C C . HIS A 1 191 ? -5.172 1.063 22.620 1.00 69.50 191 HIS A C 1
ATOM 1461 O O . HIS A 1 191 ? -5.707 0.894 23.718 1.00 69.50 191 HIS A O 1
ATOM 1467 N N . ASP A 1 192 ? -5.168 0.097 21.693 1.00 65.88 192 ASP A N 1
ATOM 1468 C CA . ASP A 1 192 ? -5.701 -1.237 21.988 1.00 65.88 192 ASP A CA 1
ATOM 1469 C C . ASP A 1 192 ? -4.835 -1.887 23.072 1.00 65.88 192 ASP A C 1
ATOM 1471 O O . ASP A 1 192 ? -3.622 -2.051 22.920 1.00 65.88 192 ASP A O 1
ATOM 1475 N N . THR A 1 193 ? -5.449 -2.241 24.198 1.00 55.56 193 THR A N 1
ATOM 1476 C CA . THR A 1 193 ? -4.753 -3.006 25.235 1.00 55.56 193 THR A CA 1
ATOM 1477 C C . THR A 1 193 ? -4.645 -4.452 24.741 1.00 55.56 193 THR A C 1
ATOM 1479 O O . THR A 1 193 ? -5.667 -5.000 24.319 1.00 55.56 193 THR A O 1
ATOM 1482 N N . PRO A 1 194 ? -3.470 -5.110 24.764 1.00 46.53 194 PRO A N 1
ATOM 1483 C CA . PRO A 1 194 ? -3.383 -6.511 24.368 1.00 46.53 194 PRO A CA 1
ATOM 1484 C C . PRO A 1 194 ? -4.233 -7.372 25.313 1.00 46.53 194 PRO A C 1
ATOM 1486 O O . PRO A 1 194 ? -3.853 -7.581 26.459 1.00 46.53 194 PRO A O 1
ATOM 1489 N N . GLY A 1 195 ? -5.379 -7.854 24.826 1.00 48.16 195 GLY A N 1
ATOM 1490 C CA . GLY A 1 195 ? -6.217 -8.852 25.493 1.00 48.16 195 GLY A CA 1
ATOM 1491 C C . GLY A 1 195 ? -6.967 -8.367 26.739 1.00 48.16 195 GLY A C 1
ATOM 1492 O O . GLY A 1 195 ? -6.450 -8.406 27.854 1.00 48.16 195 GLY A O 1
ATOM 1493 N N . ARG A 1 196 ? -8.247 -8.040 26.560 1.00 35.03 196 ARG A N 1
ATOM 1494 C CA . ARG A 1 196 ? -9.300 -8.493 27.477 1.00 35.03 196 ARG A CA 1
ATOM 1495 C C . ARG A 1 196 ? -10.296 -9.332 26.697 1.00 35.03 196 ARG A C 1
ATOM 1497 O O . ARG A 1 196 ? -10.514 -9.005 25.508 1.00 35.03 196 ARG A O 1
#

pLDDT: mean 83.65, std 14.19, range [35.03, 98.25]